Protein AF-A0A2V8N4N7-F1 (afdb_monomer_lite)

Foldseek 3Di:
DVVVVVVVVVVVVVVVVVVVVVVVVVVVVVVCVVVVVVVVVVVVVVCLLVVLLVVLVVCVVPDVVVVVVVLVVLVVVLVVVLVVLVVVVDDPVVLVVNLVSVLLSLLSSLLSVQVVCVVVVNWDKDQQPDDPPPPPSRSSVLSSQQLVLLLVVLCVVVVVCVVVVPDRNIDTDDDNSVVSSVVSSVVSVVSVVVSVVVVVVVVVVVVVVVVVVVVPPDDPPPDPPDDPPPPDPDDDDDD

Secondary structure (DSSP, 8-state):
-HHHHHHHHHHHHHHHHHHHHHHHHHHHHHHHHHHHHHHHHHHHHHHHHHHHHHHHHHHHHH-GGGHHHHHHHHHHHHHHHHHHHHHTT--HHHHHHHHHHHHHHHHHHHHHHHHHHHHTTSSEEE------TT-HHHHHHHHHHHHHHHHHHT-TTT-HHHHTT---S-EEESHHHHHHHHHHHHHHHHHHHHHHHHHHHHHHHHHHHHHHHHT--SSSSS-----------------

pLDDT: mean 77.67, std 12.0, range [49.56, 95.5]

Structure (mmCIF, N/CA/C/O backbone):
data_AF-A0A2V8N4N7-F1
#
_entry.id   AF-A0A2V8N4N7-F1
#
loop_
_atom_site.group_PDB
_atom_site.id
_atom_site.type_symbol
_atom_site.label_atom_id
_atom_site.label_alt_id
_atom_site.label_comp_id
_atom_site.label_asym_id
_atom_site.label_entity_id
_atom_site.label_seq_id
_atom_site.pdbx_PDB_ins_code
_atom_site.Cartn_x
_atom_site.Cartn_y
_atom_site.Cartn_z
_atom_site.occupancy
_atom_site.B_iso_or_equiv
_atom_site.auth_seq_id
_atom_site.auth_comp_id
_atom_site.auth_asym_id
_atom_site.auth_atom_id
_atom_site.pdbx_PDB_model_num
ATOM 1 N N . MET A 1 1 ? -69.988 11.493 34.512 1.00 61.19 1 MET A N 1
ATOM 2 C CA . MET A 1 1 ? -68.820 10.581 34.630 1.00 61.19 1 MET A CA 1
ATOM 3 C C . MET A 1 1 ? -68.071 10.347 33.301 1.00 61.19 1 MET A C 1
ATOM 5 O O . MET A 1 1 ? -66.852 10.222 33.320 1.00 61.19 1 MET A O 1
ATOM 9 N N . ILE A 1 2 ? -68.748 10.376 32.144 1.00 69.50 2 ILE A N 1
ATOM 10 C CA . ILE A 1 2 ? -68.174 10.101 30.805 1.00 69.50 2 ILE A CA 1
ATOM 11 C C . ILE A 1 2 ? -67.102 11.121 30.348 1.00 69.50 2 ILE A C 1
ATOM 13 O O . ILE A 1 2 ? -66.059 10.725 29.831 1.00 69.50 2 ILE A O 1
ATOM 17 N N . LYS A 1 3 ? -67.270 12.424 30.638 1.00 69.31 3 LYS A N 1
ATOM 18 C CA . LYS A 1 3 ? -66.294 13.476 30.262 1.00 69.31 3 LYS A CA 1
ATOM 19 C C . LYS A 1 3 ? -64.885 13.285 30.859 1.00 69.31 3 LYS A C 1
ATOM 21 O O . LYS A 1 3 ? -63.897 13.648 30.222 1.00 69.31 3 LYS A O 1
ATOM 26 N N . LYS A 1 4 ? -64.762 12.689 32.056 1.00 72.38 4 LYS A N 1
ATOM 27 C CA . LYS A 1 4 ? -63.446 12.434 32.676 1.00 72.38 4 LYS A CA 1
ATOM 28 C C . LYS A 1 4 ? -62.685 11.312 31.966 1.00 72.38 4 LYS A C 1
ATOM 30 O O . LYS A 1 4 ? -61.490 11.454 31.768 1.00 72.38 4 LYS A O 1
ATOM 35 N N . ARG A 1 5 ? -63.362 10.246 31.517 1.00 72.25 5 ARG A N 1
ATOM 36 C CA . ARG A 1 5 ? -62.700 9.142 30.793 1.00 72.25 5 ARG A CA 1
ATOM 37 C C . ARG A 1 5 ? -62.213 9.569 29.407 1.00 72.25 5 ARG A C 1
ATOM 39 O O . ARG A 1 5 ? -61.118 9.190 29.006 1.00 72.25 5 ARG A O 1
ATOM 46 N N . PHE A 1 6 ? -62.975 10.417 28.715 1.00 75.62 6 PHE A N 1
ATOM 47 C CA . PHE A 1 6 ? -62.612 10.883 27.373 1.00 75.62 6 PHE A CA 1
ATOM 48 C C . PHE A 1 6 ? -61.344 11.756 27.374 1.00 75.62 6 PHE A C 1
ATOM 50 O O . PHE A 1 6 ? -60.462 11.592 26.535 1.00 75.62 6 PHE A O 1
ATOM 57 N N . THR A 1 7 ? -61.189 12.627 28.377 1.00 79.50 7 THR A N 1
ATOM 58 C CA . THR A 1 7 ? -59.987 13.468 28.509 1.00 79.50 7 THR A CA 1
ATOM 59 C C . THR A 1 7 ? -58.736 12.672 28.894 1.00 79.50 7 THR A C 1
ATOM 61 O O . THR A 1 7 ? -57.636 13.038 28.479 1.00 79.50 7 THR A O 1
ATOM 64 N N . THR A 1 8 ? -58.871 11.559 29.627 1.00 79.75 8 THR A N 1
ATOM 65 C CA . THR A 1 8 ? -57.741 10.661 29.926 1.00 79.75 8 THR A CA 1
ATOM 66 C C . THR A 1 8 ? -57.242 9.935 28.675 1.00 79.75 8 THR A C 1
ATOM 68 O O . THR A 1 8 ? -56.032 9.846 28.471 1.00 79.75 8 THR A O 1
ATOM 71 N N . ILE A 1 9 ? -58.154 9.484 27.807 1.00 77.12 9 ILE A N 1
ATOM 72 C CA . ILE A 1 9 ? -57.804 8.795 26.555 1.00 77.12 9 ILE A CA 1
ATOM 73 C C . ILE A 1 9 ? -57.091 9.755 25.593 1.00 77.12 9 ILE A C 1
ATOM 75 O O . ILE A 1 9 ? -56.018 9.425 25.091 1.00 77.12 9 ILE A O 1
ATOM 79 N N . ILE A 1 10 ? -57.604 10.979 25.416 1.00 76.44 10 ILE A N 1
ATOM 80 C CA . ILE A 1 10 ? -56.981 11.981 24.530 1.00 76.44 10 ILE A CA 1
ATOM 81 C C . ILE A 1 10 ? -55.564 12.346 25.002 1.00 76.44 10 ILE A C 1
ATOM 83 O O . ILE A 1 10 ? -54.637 12.407 24.194 1.00 76.44 10 ILE A O 1
ATOM 87 N N . LYS A 1 11 ? -55.354 12.526 26.316 1.00 79.38 11 LYS A N 1
ATOM 88 C CA . LYS A 1 11 ? -54.012 12.788 26.870 1.00 79.38 11 LYS A CA 1
ATOM 89 C C . LYS A 1 11 ? -53.057 11.606 26.679 1.00 79.38 11 LYS A C 1
ATOM 91 O O . LYS A 1 11 ? -51.868 11.825 26.452 1.00 79.38 11 LYS A O 1
ATOM 96 N N . GLY A 1 12 ? -53.563 10.373 26.749 1.00 75.94 12 GLY A N 1
ATOM 97 C CA . GLY A 1 12 ? -52.788 9.162 26.473 1.00 75.94 12 GLY A CA 1
ATOM 98 C C . GLY A 1 12 ? -52.305 9.098 25.023 1.00 75.94 12 GLY A C 1
ATOM 99 O O . GLY A 1 12 ? -51.114 8.899 24.787 1.00 75.94 12 GLY A O 1
ATOM 100 N N . VAL A 1 13 ? -53.199 9.360 24.065 1.00 70.81 13 VAL A N 1
ATOM 101 C CA . VAL A 1 13 ? -52.884 9.350 22.625 1.00 70.81 13 VAL A CA 1
ATOM 102 C C . VAL A 1 13 ? -51.901 10.466 22.258 1.00 70.81 13 VAL A C 1
ATOM 104 O O . VAL A 1 13 ? -50.914 10.211 21.569 1.00 70.81 13 VAL A O 1
ATOM 107 N N . ALA A 1 14 ? -52.093 11.679 22.789 1.00 73.56 14 ALA A N 1
ATOM 108 C CA . ALA A 1 14 ? -51.177 12.799 22.557 1.00 73.56 14 ALA A CA 1
ATOM 109 C C . ALA A 1 14 ? -49.760 12.525 23.097 1.00 73.56 14 ALA A C 1
ATOM 111 O O . ALA A 1 14 ? -48.763 12.845 22.448 1.00 73.56 14 ALA A O 1
ATOM 112 N N . LYS A 1 15 ? -49.655 11.883 24.269 1.00 80.75 15 LYS A N 1
ATOM 113 C CA . LYS A 1 15 ? -48.364 11.490 24.850 1.00 80.75 15 LYS A CA 1
ATOM 114 C C . LYS A 1 15 ? -47.689 10.381 24.039 1.00 80.75 15 LYS A C 1
ATOM 116 O O . LYS A 1 15 ? -46.475 10.411 23.876 1.00 80.75 15 LYS A O 1
ATOM 121 N N . TRP A 1 16 ? -48.453 9.427 23.512 1.00 80.81 16 TRP A N 1
ATOM 122 C CA . TRP A 1 16 ? -47.903 8.341 22.697 1.00 80.81 16 TRP A CA 1
ATOM 123 C C . TRP A 1 16 ? -47.355 8.855 21.357 1.00 80.81 16 TRP A C 1
ATOM 125 O O . TRP A 1 16 ? -46.237 8.510 20.974 1.00 80.81 16 TRP A O 1
ATOM 135 N N . GLY A 1 17 ? -48.078 9.777 20.709 1.00 72.25 17 GLY A N 1
ATOM 136 C CA . GLY A 1 17 ? -47.627 10.433 19.479 1.00 72.25 17 GLY A CA 1
ATOM 137 C C . GLY A 1 17 ? -46.320 11.217 19.648 1.00 72.25 17 GLY A C 1
ATOM 138 O O . GLY A 1 17 ? -45.438 11.122 18.795 1.00 72.25 17 GLY A O 1
ATOM 139 N N . SER A 1 18 ? -46.140 11.931 20.769 1.00 77.94 18 SER A N 1
ATOM 140 C CA . SER A 1 18 ? -44.906 12.701 20.995 1.00 77.94 18 SER A CA 1
ATOM 141 C C . SER A 1 18 ? -43.685 11.807 21.233 1.00 77.94 18 SER A C 1
ATOM 143 O O . SER A 1 18 ? -42.609 12.080 20.701 1.00 77.94 18 SER A O 1
ATOM 145 N N . TRP A 1 19 ? -43.843 10.699 21.962 1.00 82.69 19 TRP A N 1
ATOM 146 C CA . TRP A 1 19 ? -42.761 9.735 22.181 1.00 82.69 19 TRP A CA 1
ATOM 147 C C . TRP A 1 19 ? -42.343 9.034 20.888 1.00 82.69 19 TRP A C 1
ATOM 149 O O . TRP A 1 19 ? -41.145 8.873 20.637 1.00 82.69 19 TRP A O 1
ATOM 159 N N . PHE A 1 20 ? -43.310 8.672 20.044 1.00 74.69 20 PHE A N 1
ATOM 160 C CA . PHE A 1 20 ? -43.043 8.036 18.758 1.00 74.69 20 PHE A CA 1
ATOM 161 C C . PHE A 1 20 ? -42.317 8.986 17.789 1.00 74.69 20 PHE A C 1
ATOM 163 O O . PHE A 1 20 ? -41.289 8.620 17.217 1.00 74.69 20 PHE A O 1
ATOM 170 N N . ALA A 1 21 ? -42.769 10.242 17.688 1.00 73.50 21 ALA A N 1
ATOM 171 C CA . ALA A 1 21 ? -42.131 11.260 16.850 1.00 73.50 21 ALA A CA 1
ATOM 172 C C . ALA A 1 21 ? -40.684 11.567 17.288 1.00 73.50 21 ALA A C 1
ATOM 174 O O . ALA A 1 21 ? -39.783 11.642 16.451 1.00 73.50 21 ALA A O 1
ATOM 175 N N . VAL A 1 22 ? -40.427 11.673 18.599 1.00 79.75 22 VAL A N 1
ATOM 176 C CA . VAL A 1 22 ? -39.070 11.892 19.136 1.00 79.75 22 VAL A CA 1
ATOM 177 C C . VAL A 1 22 ? -38.162 10.681 18.889 1.00 79.75 22 VAL A C 1
ATOM 179 O O . VAL A 1 22 ? -36.976 10.855 18.597 1.00 79.75 22 VAL A O 1
ATOM 182 N N . GLY A 1 23 ? -38.701 9.461 18.977 1.00 77.19 23 GLY A N 1
ATOM 183 C CA . GLY A 1 23 ? -37.973 8.227 18.675 1.00 77.19 23 GLY A CA 1
ATOM 184 C C . GLY A 1 23 ? -37.526 8.153 17.214 1.00 77.19 23 GLY A C 1
ATOM 185 O O . GLY A 1 23 ? -36.345 7.921 16.947 1.00 77.19 23 GLY A O 1
ATOM 186 N N . ILE A 1 24 ? -38.439 8.433 16.278 1.00 70.62 24 ILE A N 1
ATOM 187 C CA . ILE A 1 24 ? -38.136 8.460 14.839 1.00 70.62 24 ILE A CA 1
ATOM 188 C C . ILE A 1 24 ? -37.134 9.569 14.516 1.00 70.62 24 ILE A C 1
ATOM 190 O O . ILE A 1 24 ? -36.138 9.304 13.847 1.00 70.62 24 ILE A O 1
ATOM 194 N N . PHE A 1 25 ? -37.323 10.783 15.041 1.00 69.62 25 PHE A N 1
ATOM 195 C CA . PHE A 1 25 ? -36.415 11.901 14.771 1.00 69.62 25 PHE A CA 1
ATOM 196 C C . PHE A 1 25 ? -34.987 11.624 15.270 1.00 69.62 25 PHE A C 1
ATOM 198 O O . PHE A 1 25 ? -34.019 11.818 14.533 1.00 69.62 25 PHE A O 1
ATOM 205 N N . LYS A 1 26 ? -34.831 11.077 16.486 1.00 74.88 26 LYS A N 1
ATOM 206 C CA . LYS A 1 26 ? -33.514 10.646 16.994 1.00 74.88 26 LYS A CA 1
ATOM 207 C C . LYS A 1 26 ? -32.916 9.512 16.160 1.00 74.88 26 LYS A C 1
ATOM 209 O O . LYS A 1 26 ? -31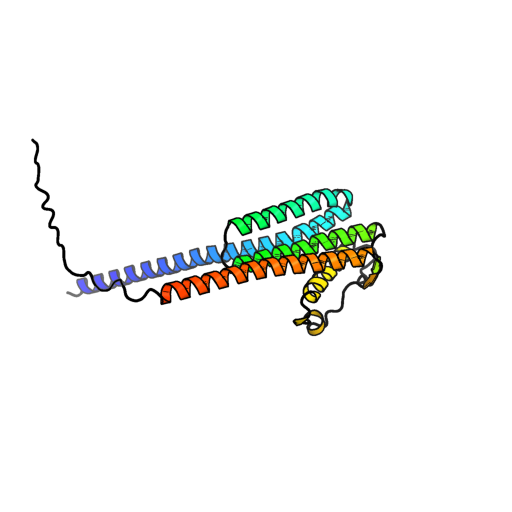.704 9.507 15.945 1.00 74.88 26 LYS A O 1
ATOM 214 N N . GLY A 1 27 ? -33.744 8.580 15.685 1.00 66.12 27 GLY A N 1
ATOM 215 C CA . GLY A 1 27 ? -33.337 7.519 14.765 1.00 66.12 27 GLY A CA 1
ATOM 216 C C . GLY A 1 27 ? -32.776 8.078 13.458 1.00 66.12 27 GLY A C 1
ATOM 217 O O . GLY A 1 27 ? -31.645 7.757 13.104 1.00 66.12 27 GLY A O 1
ATOM 218 N N . VAL A 1 28 ? -33.510 8.980 12.802 1.00 65.00 28 VAL A N 1
ATOM 219 C CA . VAL A 1 28 ? -33.141 9.601 11.518 1.00 65.00 28 VAL A CA 1
ATOM 220 C C . VAL A 1 28 ? -31.890 10.474 11.641 1.00 65.00 28 VAL A C 1
ATOM 222 O O . VAL A 1 28 ? -30.980 10.346 10.826 1.00 65.00 28 VAL A O 1
ATOM 225 N N . VAL A 1 29 ? -31.771 11.295 12.691 1.00 70.25 29 VAL A N 1
ATOM 226 C CA . VAL A 1 29 ? -30.573 12.129 12.922 1.00 70.25 29 VAL A CA 1
ATOM 227 C C . VAL A 1 29 ? -29.339 11.263 13.197 1.00 70.25 29 VAL A C 1
ATOM 229 O O . VAL A 1 29 ? -28.255 11.510 12.659 1.00 70.25 29 VAL A O 1
ATOM 232 N N . LYS A 1 30 ? -29.490 10.195 13.991 1.00 73.62 30 LYS A N 1
ATOM 233 C CA . LYS A 1 30 ? -28.395 9.255 14.256 1.00 73.62 30 LYS A CA 1
ATOM 234 C C . LYS A 1 30 ? -27.996 8.501 12.986 1.00 73.62 30 LYS A C 1
ATOM 236 O O . LYS A 1 30 ? -26.798 8.352 12.742 1.00 73.62 30 LYS A O 1
ATOM 241 N N . TRP A 1 31 ? -28.963 8.096 12.164 1.00 63.78 31 TRP A N 1
ATOM 242 C CA . TRP A 1 31 ? -28.729 7.408 10.893 1.00 63.78 31 TRP A CA 1
ATOM 243 C C . TRP A 1 31 ? -28.036 8.319 9.872 1.00 63.78 31 TRP A C 1
ATOM 245 O O . TRP A 1 31 ? -27.022 7.922 9.305 1.00 63.78 31 TRP A O 1
ATOM 255 N N . GLY A 1 32 ? -28.462 9.581 9.748 1.00 65.00 32 GLY A N 1
ATOM 256 C CA . GLY A 1 32 ? -27.801 10.591 8.914 1.00 65.00 32 GLY A CA 1
ATOM 257 C C . GLY A 1 32 ? -26.348 10.858 9.325 1.00 65.00 32 GLY A C 1
ATOM 258 O O . GLY A 1 32 ? -25.472 10.955 8.469 1.00 65.00 32 GLY A O 1
ATOM 259 N N . SER A 1 33 ? -26.044 10.871 10.629 1.00 72.50 33 SER A N 1
ATOM 260 C CA . SER A 1 33 ? -24.661 11.018 11.121 1.00 72.50 33 SER A CA 1
ATOM 261 C C . SER A 1 33 ? -23.768 9.802 10.827 1.00 72.50 33 SER A C 1
ATOM 263 O O . SER A 1 33 ? -22.549 9.928 10.699 1.00 72.50 33 SER A O 1
ATOM 265 N N . TRP A 1 34 ? -24.347 8.601 10.762 1.00 69.62 34 TRP A N 1
ATOM 266 C CA . TRP A 1 34 ? -23.637 7.370 10.407 1.00 69.62 34 TRP A CA 1
ATOM 267 C C . TRP A 1 34 ? -23.424 7.280 8.899 1.00 69.62 34 TRP A C 1
ATOM 269 O O . TRP A 1 34 ? -22.306 7.025 8.457 1.00 69.62 34 TRP A O 1
ATOM 279 N N . PHE A 1 35 ? -24.466 7.574 8.123 1.00 67.62 35 PHE A N 1
ATOM 280 C CA . PHE A 1 35 ? -24.420 7.587 6.668 1.00 67.62 35 PHE A CA 1
ATOM 281 C C . PHE A 1 35 ? -23.456 8.661 6.151 1.00 67.62 35 PHE A C 1
ATOM 283 O O . PHE A 1 35 ? -22.593 8.363 5.334 1.00 67.62 35 PHE A O 1
ATOM 290 N N . GLY A 1 36 ? -23.499 9.874 6.714 1.00 70.81 36 GLY A N 1
ATOM 291 C CA . GLY A 1 36 ? -22.570 10.952 6.370 1.00 70.81 36 GLY A CA 1
ATOM 292 C C . GLY A 1 36 ? -21.109 10.603 6.667 1.00 70.81 36 GLY A C 1
ATOM 293 O O . GLY A 1 36 ? -20.239 10.884 5.850 1.00 70.81 36 GLY A O 1
ATOM 294 N N . ARG A 1 37 ? -20.829 9.916 7.785 1.00 72.75 37 ARG A N 1
ATOM 295 C CA . ARG A 1 37 ? -19.475 9.423 8.091 1.00 72.75 37 ARG A CA 1
ATOM 296 C C . ARG A 1 37 ? -19.029 8.324 7.132 1.00 72.75 37 ARG A C 1
ATOM 298 O O . ARG A 1 37 ? -17.886 8.358 6.694 1.00 72.75 37 ARG A O 1
ATOM 305 N N . GLY A 1 38 ? -19.913 7.388 6.787 1.00 71.31 38 GLY A N 1
ATOM 306 C CA . GLY A 1 38 ? -19.622 6.326 5.822 1.00 71.31 38 GLY A CA 1
ATOM 307 C C . GLY A 1 38 ? -19.350 6.869 4.418 1.00 71.31 38 GLY A C 1
ATOM 308 O O . GLY A 1 38 ? -18.339 6.526 3.817 1.00 71.31 38 GLY A O 1
ATOM 309 N N . VAL A 1 39 ? -20.198 7.775 3.926 1.00 71.06 39 VAL A N 1
ATOM 310 C CA . VAL A 1 39 ? -20.034 8.416 2.612 1.00 71.06 39 VAL A CA 1
ATOM 311 C C . VAL A 1 39 ? -18.787 9.292 2.579 1.00 71.06 39 VAL A C 1
ATOM 313 O O . VAL A 1 39 ? -18.003 9.176 1.643 1.00 71.06 39 VAL A O 1
ATOM 316 N N . PHE A 1 40 ? -18.548 10.108 3.611 1.00 67.62 40 PHE A N 1
ATOM 317 C CA . PHE A 1 40 ? -17.312 10.887 3.720 1.00 67.62 40 PHE A CA 1
ATOM 318 C C . PHE A 1 40 ? -16.081 9.980 3.732 1.00 67.62 40 PHE A C 1
ATOM 320 O O . PHE A 1 40 ? -15.083 10.295 3.099 1.00 67.62 40 PHE A O 1
ATOM 327 N N . TYR A 1 41 ? -16.159 8.833 4.408 1.00 67.19 41 TYR A N 1
ATOM 328 C CA . TYR A 1 41 ? -15.069 7.870 4.457 1.00 67.19 41 TYR A CA 1
ATOM 329 C C . TYR A 1 41 ? -14.808 7.216 3.097 1.00 67.19 41 TYR A C 1
ATOM 331 O O . TYR A 1 41 ? -13.663 7.174 2.660 1.00 67.19 41 TYR A O 1
ATOM 339 N N . ILE A 1 42 ? -15.849 6.754 2.399 1.00 69.81 42 ILE A N 1
ATOM 340 C CA . ILE A 1 42 ? -15.720 6.200 1.043 1.00 69.81 42 ILE A CA 1
ATOM 341 C C . ILE A 1 42 ? -15.160 7.265 0.105 1.00 69.81 42 ILE A C 1
ATOM 343 O O . ILE A 1 42 ? -14.201 6.998 -0.610 1.00 69.81 42 ILE A O 1
ATOM 347 N N . PHE A 1 43 ? -15.705 8.482 0.152 1.00 69.56 43 PHE A N 1
ATOM 348 C CA . PHE A 1 43 ? -15.217 9.602 -0.639 1.00 69.56 43 PHE A CA 1
ATOM 349 C C . PHE A 1 43 ? -13.751 9.894 -0.335 1.00 69.56 43 PHE A C 1
ATOM 351 O O . PHE A 1 43 ? -12.968 10.019 -1.263 1.00 69.56 43 PHE A O 1
ATOM 358 N N . PHE A 1 44 ? -13.360 9.929 0.940 1.00 69.88 44 PHE A N 1
ATOM 359 C CA . PHE A 1 44 ? -11.982 10.140 1.365 1.00 69.88 44 PHE A CA 1
ATOM 360 C C . PHE A 1 44 ? -11.057 9.020 0.885 1.00 69.88 44 PHE A C 1
ATOM 362 O O . PHE A 1 44 ? -9.990 9.316 0.367 1.00 69.88 44 PHE A O 1
ATOM 369 N N . VAL A 1 45 ? -11.455 7.749 0.992 1.00 66.38 45 VAL A N 1
ATOM 370 C CA . VAL A 1 45 ? -10.669 6.612 0.481 1.00 66.38 45 VAL A CA 1
ATOM 371 C C . VAL A 1 45 ? -10.524 6.695 -1.034 1.00 66.38 45 VAL A C 1
ATOM 373 O O . VAL A 1 45 ? -9.412 6.583 -1.539 1.00 66.38 45 VAL A O 1
ATOM 376 N N . VAL A 1 46 ? -11.617 6.946 -1.756 1.00 70.12 46 VAL A N 1
ATOM 377 C CA . VAL A 1 46 ? -11.605 7.129 -3.212 1.00 70.12 46 VAL A CA 1
ATOM 378 C C . VAL A 1 46 ? -10.721 8.313 -3.591 1.00 70.12 46 VAL A C 1
ATOM 380 O O . VAL A 1 46 ? -9.913 8.188 -4.501 1.00 70.12 46 VAL A O 1
ATOM 383 N N . TRP A 1 47 ? -10.788 9.428 -2.865 1.00 73.94 47 TRP A N 1
ATOM 384 C CA . TRP A 1 47 ? -9.910 10.576 -3.079 1.00 73.94 47 TRP A CA 1
ATOM 385 C C . TRP A 1 47 ? -8.451 10.234 -2.803 1.00 73.94 47 TRP A C 1
ATOM 387 O O . TRP A 1 47 ? -7.595 10.529 -3.622 1.00 73.94 47 TRP A O 1
ATOM 397 N N . VAL A 1 48 ? -8.151 9.562 -1.694 1.00 69.44 48 VAL A N 1
ATOM 398 C CA . VAL A 1 48 ? -6.793 9.122 -1.348 1.00 69.44 48 VAL A CA 1
ATOM 399 C C . VAL A 1 48 ? -6.259 8.098 -2.353 1.00 69.44 48 VAL A C 1
ATOM 401 O O . VAL A 1 48 ? -5.050 8.031 -2.535 1.00 69.44 48 VAL A O 1
ATOM 404 N N . MET A 1 49 ? -7.115 7.334 -3.037 1.00 67.62 49 MET A N 1
ATOM 405 C CA . MET A 1 49 ? -6.707 6.436 -4.124 1.00 67.62 49 MET A CA 1
ATOM 406 C C . MET A 1 49 ? -6.526 7.167 -5.459 1.00 67.62 49 MET A C 1
ATOM 408 O O . MET A 1 49 ? -5.505 7.002 -6.122 1.00 67.62 49 MET A O 1
ATOM 412 N N . LEU A 1 50 ? -7.511 7.966 -5.868 1.00 74.94 50 LEU A N 1
ATOM 413 C CA . LEU A 1 50 ? -7.548 8.606 -7.181 1.00 74.94 50 LEU A CA 1
ATOM 414 C C . LEU A 1 50 ? -6.647 9.830 -7.256 1.00 74.94 50 LEU A C 1
ATOM 416 O O . LEU A 1 50 ? -6.067 10.076 -8.306 1.00 74.94 50 LEU A O 1
ATOM 420 N N . PHE A 1 51 ? -6.502 10.586 -6.169 1.00 74.25 51 PHE A N 1
ATOM 421 C CA . PHE A 1 51 ? -5.686 11.793 -6.161 1.00 74.25 51 PHE A CA 1
ATOM 422 C C . PHE A 1 51 ? -4.219 11.486 -6.460 1.00 74.25 51 PHE A C 1
ATOM 424 O O . PHE A 1 51 ? -3.705 12.081 -7.400 1.00 74.25 51 PHE A O 1
ATOM 431 N N . PRO A 1 52 ? -3.544 10.528 -5.793 1.00 69.88 52 PRO A N 1
ATOM 432 C CA . PRO A 1 52 ? -2.173 10.176 -6.144 1.00 69.88 52 PRO A CA 1
ATOM 433 C C . PRO A 1 52 ? -2.055 9.675 -7.579 1.00 69.88 52 PRO A C 1
ATOM 435 O O . PRO A 1 52 ? -1.086 10.016 -8.239 1.00 69.88 52 PRO A O 1
ATOM 438 N N . LEU A 1 53 ? -3.038 8.921 -8.084 1.00 71.62 53 LEU A N 1
ATOM 439 C CA . LEU A 1 53 ? -3.031 8.409 -9.458 1.00 71.62 53 LEU A CA 1
ATOM 440 C C . LEU A 1 53 ? -3.181 9.526 -10.497 1.00 71.62 53 LEU A C 1
ATOM 442 O O . LEU A 1 53 ? -2.345 9.653 -11.389 1.00 71.62 53 LEU A O 1
ATOM 446 N N . ALA A 1 54 ? -4.209 10.364 -10.366 1.00 74.50 54 ALA A N 1
ATOM 447 C CA . ALA A 1 54 ? -4.463 11.498 -11.253 1.00 74.50 54 ALA A CA 1
ATOM 448 C C . ALA A 1 54 ? -3.318 12.517 -11.202 1.00 74.50 54 ALA A C 1
ATOM 450 O O . ALA A 1 54 ? -2.963 13.140 -12.201 1.00 74.50 54 ALA A O 1
ATO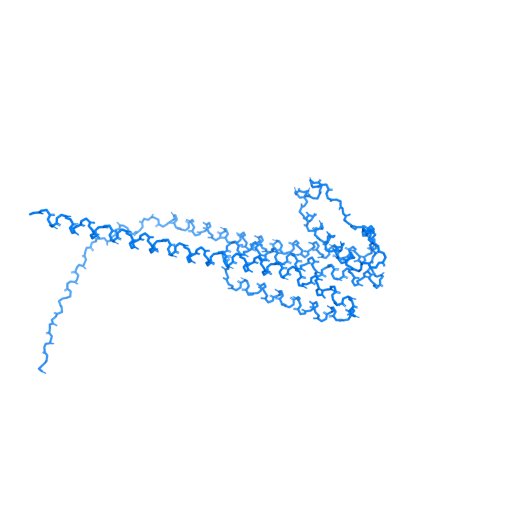M 451 N N . PHE A 1 55 ? -2.708 12.672 -10.035 1.00 72.12 55 PHE A N 1
ATOM 452 C CA . PHE A 1 55 ? -1.616 13.602 -9.826 1.00 72.12 55 PHE A CA 1
ATOM 453 C C . PHE A 1 55 ? -0.270 13.064 -10.327 1.00 72.12 55 PHE A C 1
ATOM 455 O O . PHE A 1 55 ? 0.519 13.806 -10.919 1.00 72.12 55 PHE A O 1
ATOM 462 N N . LEU A 1 56 ? -0.025 11.762 -10.175 1.00 70.31 56 LEU A N 1
ATOM 463 C CA . LEU A 1 56 ? 1.076 11.069 -10.839 1.00 70.31 56 LEU A CA 1
ATOM 464 C C . LEU A 1 56 ? 0.930 11.226 -12.356 1.00 70.31 56 LEU A C 1
ATOM 466 O O . LEU A 1 56 ? 1.869 11.635 -13.027 1.00 70.31 56 LEU A O 1
ATOM 470 N N . GLN A 1 57 ? -0.279 11.057 -12.886 1.00 73.62 57 GLN A N 1
ATOM 471 C CA . GLN A 1 57 ? -0.559 11.296 -14.299 1.00 73.62 57 GLN A CA 1
ATOM 472 C C . GLN A 1 57 ? -0.255 12.740 -14.728 1.00 73.62 57 GLN A C 1
ATOM 474 O O . GLN A 1 57 ? 0.404 12.970 -15.745 1.00 73.62 57 GLN A O 1
ATOM 479 N N . LEU A 1 58 ? -0.686 13.722 -13.933 1.00 75.06 58 LEU A N 1
ATOM 480 C CA . LEU A 1 58 ? -0.434 15.137 -14.201 1.00 75.06 58 LEU A CA 1
ATOM 481 C C . LEU A 1 58 ? 1.070 15.450 -14.216 1.00 75.06 58 LEU A C 1
ATOM 483 O O . LEU A 1 58 ? 1.553 16.128 -15.125 1.00 75.06 58 LEU A O 1
ATOM 487 N N . THR A 1 59 ? 1.820 14.931 -13.244 1.00 70.94 59 THR A N 1
ATOM 488 C CA . THR A 1 59 ? 3.276 15.130 -13.169 1.00 70.94 59 THR A CA 1
ATOM 489 C C . THR A 1 59 ? 4.006 14.485 -14.343 1.00 70.94 59 THR A C 1
ATOM 491 O O . THR A 1 59 ? 4.886 15.129 -14.918 1.00 70.94 59 THR A O 1
ATOM 494 N N . MET A 1 60 ? 3.583 13.294 -14.778 1.00 67.31 60 MET A N 1
ATOM 495 C CA . MET A 1 60 ? 4.126 12.656 -15.983 1.00 67.31 60 MET A CA 1
ATOM 496 C C . MET A 1 60 ? 3.825 13.441 -17.259 1.00 67.31 60 MET A C 1
ATOM 498 O O . MET A 1 60 ? 4.662 13.472 -18.157 1.00 67.31 60 MET A O 1
ATOM 502 N N . SER A 1 61 ? 2.666 14.102 -17.337 1.00 75.06 61 SER A N 1
ATOM 503 C CA . SER A 1 61 ? 2.282 14.885 -18.520 1.00 75.06 61 SER A CA 1
ATOM 504 C C . SER A 1 61 ? 3.077 16.183 -18.701 1.00 75.06 61 SER A C 1
ATOM 506 O O . SER A 1 61 ? 3.210 16.655 -19.826 1.00 75.06 61 SER A O 1
ATOM 508 N N . ARG A 1 62 ? 3.596 16.776 -17.614 1.00 76.75 62 ARG A N 1
ATOM 509 C CA . ARG A 1 62 ? 4.316 18.059 -17.673 1.00 76.75 62 ARG A CA 1
ATOM 510 C C . ARG A 1 62 ? 5.826 17.888 -17.630 1.00 76.75 62 ARG A C 1
ATOM 512 O O . ARG A 1 62 ? 6.490 18.236 -18.591 1.00 76.75 62 ARG A O 1
ATOM 519 N N . HIS A 1 63 ? 6.369 17.384 -16.524 1.00 78.94 63 HIS A N 1
ATOM 520 C CA . HIS A 1 63 ? 7.801 17.132 -16.358 1.00 78.94 63 HIS A CA 1
ATOM 521 C C . HIS A 1 63 ? 8.010 16.185 -15.172 1.00 78.94 63 HIS A C 1
ATOM 523 O O . HIS A 1 63 ? 7.607 16.487 -14.048 1.00 78.94 63 HIS A O 1
ATOM 529 N N . TRP A 1 64 ? 8.725 15.082 -15.408 1.00 71.12 64 TRP A N 1
ATOM 530 C CA . TRP A 1 64 ? 9.049 14.059 -14.405 1.00 71.12 64 TRP A CA 1
ATOM 531 C C . TRP A 1 64 ? 9.721 14.625 -13.140 1.00 71.12 64 TRP A C 1
ATOM 533 O O . TRP A 1 64 ? 9.527 14.090 -12.050 1.00 71.12 64 TRP A O 1
ATOM 543 N N . ALA A 1 65 ? 10.458 15.736 -13.269 1.00 78.62 65 ALA A N 1
ATOM 544 C CA . ALA A 1 65 ? 11.152 16.402 -12.169 1.00 78.62 65 ALA A CA 1
ATOM 545 C C . ALA A 1 65 ? 10.204 16.869 -11.051 1.00 78.62 65 ALA A C 1
ATOM 547 O O . ALA A 1 65 ? 10.594 16.855 -9.886 1.00 78.62 65 ALA A O 1
ATOM 548 N N . TRP A 1 66 ? 8.946 17.203 -11.369 1.00 78.50 66 TRP A N 1
ATOM 549 C CA . TRP A 1 66 ? 7.944 17.542 -10.352 1.00 78.50 66 TRP A CA 1
ATOM 550 C C . TRP A 1 66 ? 7.539 16.329 -9.513 1.00 78.50 66 TRP A C 1
ATOM 552 O O . TRP A 1 66 ? 7.217 16.473 -8.337 1.00 78.50 66 TRP A O 1
ATOM 562 N N . GLY A 1 67 ? 7.616 15.120 -10.070 1.00 72.69 67 GLY A N 1
ATOM 563 C CA . GLY A 1 67 ? 7.243 13.903 -9.358 1.00 72.69 67 GLY A CA 1
ATOM 564 C C . GLY A 1 67 ? 8.118 13.619 -8.129 1.00 72.69 67 GLY A C 1
ATOM 565 O O . GLY A 1 67 ? 7.620 13.069 -7.151 1.00 72.69 67 GLY A O 1
ATOM 566 N N . LEU A 1 68 ? 9.388 14.042 -8.118 1.00 75.50 68 LEU A N 1
ATOM 567 C CA . LEU A 1 68 ? 10.312 13.823 -6.994 1.00 75.50 68 LEU A CA 1
ATOM 568 C C . LEU A 1 68 ? 9.933 14.576 -5.705 1.00 75.50 68 LEU A C 1
ATOM 570 O O . LEU A 1 68 ? 9.674 13.905 -4.702 1.00 75.50 68 LEU A O 1
ATOM 574 N N . PRO A 1 69 ? 9.855 15.925 -5.678 1.00 79.69 69 PRO A N 1
ATOM 575 C CA . PRO A 1 69 ? 9.459 16.655 -4.474 1.00 79.69 69 PRO A CA 1
ATOM 576 C C . PRO A 1 69 ? 8.066 16.237 -4.001 1.00 79.69 69 PRO A C 1
ATOM 578 O O . PRO A 1 69 ? 7.795 16.197 -2.805 1.00 79.69 69 PRO A O 1
ATOM 581 N N . LEU A 1 70 ? 7.199 15.838 -4.927 1.00 70.19 70 LEU A N 1
ATOM 582 C CA . LEU A 1 70 ? 5.864 15.365 -4.603 1.00 70.19 70 LEU A CA 1
ATOM 583 C C . LEU A 1 70 ? 5.856 13.966 -3.993 1.00 70.19 70 LEU A C 1
ATOM 585 O O . LEU A 1 70 ? 5.136 13.745 -3.024 1.00 70.19 70 LEU A O 1
ATOM 589 N N . THR A 1 71 ? 6.703 13.055 -4.469 1.00 71.50 71 THR A N 1
ATOM 590 C CA . THR A 1 71 ? 6.918 11.758 -3.812 1.00 71.50 71 THR A CA 1
ATOM 591 C C . THR A 1 71 ? 7.423 11.966 -2.388 1.00 71.50 71 THR A C 1
ATOM 593 O O . THR A 1 71 ? 6.943 11.307 -1.469 1.00 71.50 71 THR A O 1
ATOM 596 N N . VAL A 1 72 ? 8.320 12.935 -2.173 1.00 80.44 72 VAL A N 1
ATOM 597 C CA . VAL A 1 72 ? 8.786 13.307 -0.830 1.00 80.44 72 VAL A CA 1
ATOM 598 C C . VAL A 1 72 ? 7.622 13.814 0.028 1.00 80.44 72 VAL A C 1
ATOM 600 O O . VAL A 1 72 ? 7.384 13.255 1.097 1.00 80.44 72 VAL A O 1
ATOM 603 N N . VAL A 1 73 ? 6.847 14.801 -0.440 1.00 78.12 73 VAL A N 1
ATOM 604 C CA . VAL A 1 73 ? 5.665 15.321 0.282 1.00 78.12 73 VAL A CA 1
ATOM 605 C C . VAL A 1 73 ? 4.676 14.203 0.605 1.00 78.12 73 VAL A C 1
ATOM 607 O O . VAL A 1 73 ? 4.142 14.149 1.711 1.00 78.12 73 VAL A O 1
ATOM 610 N N . PHE A 1 74 ? 4.465 13.281 -0.327 1.00 71.12 74 PHE A N 1
ATOM 611 C CA . PHE A 1 74 ? 3.551 12.160 -0.167 1.00 71.12 74 PHE A CA 1
ATOM 612 C C . PHE A 1 74 ? 4.041 11.158 0.886 1.00 71.12 74 PHE A C 1
ATOM 614 O O . PHE A 1 74 ? 3.288 10.800 1.793 1.00 71.12 74 PHE A O 1
ATOM 621 N N . VAL A 1 75 ? 5.321 10.775 0.839 1.00 74.81 75 VAL A N 1
ATOM 622 C CA . VAL A 1 75 ? 5.968 9.932 1.859 1.00 74.81 75 VAL A CA 1
ATOM 623 C C . VAL A 1 75 ? 5.903 10.597 3.237 1.00 74.81 75 VAL A C 1
ATOM 625 O O . VAL A 1 75 ? 5.593 9.931 4.228 1.00 74.81 75 VAL A O 1
ATOM 628 N N . PHE A 1 76 ? 6.120 11.913 3.317 1.00 79.56 76 PHE A N 1
ATOM 629 C CA . PHE A 1 76 ? 5.968 12.667 4.562 1.00 79.56 76 PHE A CA 1
ATOM 630 C C . PHE A 1 76 ? 4.517 12.688 5.051 1.00 79.56 76 PHE A C 1
ATOM 632 O O . PHE A 1 76 ? 4.272 12.389 6.220 1.00 79.56 76 PHE A O 1
ATOM 639 N N . GLY A 1 77 ? 3.551 12.980 4.179 1.00 71.94 77 GLY A N 1
ATOM 640 C CA . GLY A 1 77 ? 2.124 12.988 4.515 1.00 71.94 77 GLY A CA 1
ATOM 641 C C . GLY A 1 77 ? 1.663 11.645 5.078 1.00 71.94 77 GLY A C 1
ATOM 642 O O . GLY A 1 77 ? 0.914 11.587 6.051 1.00 71.94 77 GLY A O 1
ATOM 643 N N . VAL A 1 78 ? 2.208 10.557 4.547 1.00 67.31 78 VAL A N 1
ATOM 644 C CA . VAL A 1 78 ? 1.974 9.193 5.030 1.00 67.31 78 VAL A CA 1
ATOM 645 C C . VAL A 1 78 ? 2.616 8.951 6.364 1.00 67.31 78 VAL A C 1
ATOM 647 O O . VAL A 1 78 ? 1.966 8.438 7.270 1.00 67.31 78 VAL A O 1
ATOM 650 N N . TYR A 1 79 ? 3.888 9.305 6.501 1.00 77.75 79 TYR A N 1
ATOM 651 C CA . TYR A 1 79 ? 4.591 9.166 7.761 1.00 77.75 79 TYR A CA 1
ATOM 652 C C . TYR A 1 79 ? 3.829 9.887 8.883 1.00 77.75 79 TYR A C 1
ATOM 654 O O . TYR A 1 79 ? 3.596 9.305 9.948 1.00 77.75 79 TYR A O 1
ATOM 662 N N . PHE A 1 80 ? 3.363 11.111 8.620 1.00 73.62 80 PHE A N 1
ATOM 663 C CA . PHE A 1 80 ? 2.514 11.871 9.533 1.00 73.62 80 PHE A CA 1
ATOM 664 C C . PHE A 1 80 ? 1.154 11.207 9.757 1.00 73.62 80 PHE A C 1
ATOM 666 O O . PHE A 1 80 ? 0.752 11.066 10.911 1.00 73.62 80 PHE A O 1
ATOM 673 N N . GLY A 1 81 ? 0.486 10.730 8.705 1.00 67.50 81 GLY A N 1
ATOM 674 C CA . GLY A 1 81 ? -0.786 10.013 8.808 1.00 67.50 81 GLY A CA 1
ATOM 675 C C . GLY A 1 81 ? -0.687 8.766 9.690 1.00 67.50 81 GLY A C 1
ATOM 676 O O . GLY A 1 81 ? -1.474 8.594 10.616 1.00 67.50 81 GLY A O 1
ATOM 677 N N . ILE A 1 82 ? 0.341 7.938 9.491 1.00 68.00 82 ILE A N 1
ATOM 678 C CA . ILE A 1 82 ? 0.622 6.754 10.317 1.00 68.00 82 ILE A CA 1
ATOM 679 C C . ILE A 1 82 ? 0.923 7.162 11.760 1.00 68.00 82 ILE A C 1
ATOM 681 O O . ILE A 1 82 ? 0.458 6.517 12.704 1.00 68.00 82 ILE A O 1
ATOM 685 N N . ARG A 1 83 ? 1.731 8.210 11.956 1.00 76.56 83 ARG A N 1
ATOM 686 C CA . ARG A 1 83 ? 2.096 8.700 13.291 1.00 76.56 83 ARG A CA 1
ATOM 687 C C . ARG A 1 83 ? 0.868 9.196 14.054 1.00 76.56 83 ARG A C 1
ATOM 689 O O . ARG A 1 83 ? 0.740 8.891 15.239 1.00 76.56 83 ARG A O 1
ATOM 696 N N . GLU A 1 84 ? -0.025 9.907 13.379 1.00 73.25 84 GLU A N 1
ATOM 697 C CA . GLU A 1 84 ? -1.268 10.423 13.948 1.00 73.25 84 GLU A CA 1
ATOM 698 C C . GLU A 1 84 ? -2.262 9.292 14.248 1.00 73.25 84 GLU A C 1
ATOM 700 O O . GLU A 1 84 ? -2.786 9.213 15.361 1.00 73.25 84 GLU A O 1
ATOM 705 N N . LEU A 1 85 ? -2.440 8.342 13.322 1.00 65.62 85 LEU A N 1
ATOM 706 C CA . LEU A 1 85 ? -3.254 7.140 13.546 1.00 65.62 85 LEU A CA 1
ATOM 707 C C . LEU A 1 85 ? -2.744 6.332 14.747 1.00 65.62 85 LEU A C 1
ATOM 709 O O . LEU A 1 85 ? -3.532 5.889 15.583 1.00 65.62 85 LEU A O 1
ATOM 713 N N . ARG A 1 86 ? -1.418 6.200 14.892 1.00 70.44 86 ARG A N 1
ATOM 714 C CA . ARG A 1 86 ? -0.812 5.527 16.049 1.00 70.44 86 ARG A CA 1
ATOM 715 C C . ARG A 1 86 ? -1.051 6.294 17.351 1.00 70.44 86 ARG A C 1
ATOM 717 O O . ARG A 1 86 ? -1.284 5.661 18.380 1.00 70.44 86 ARG A O 1
ATOM 724 N N . ARG A 1 87 ? -1.001 7.631 17.326 1.00 77.12 87 ARG A N 1
ATOM 725 C CA . ARG A 1 87 ? -1.263 8.469 18.510 1.00 77.12 87 ARG A CA 1
ATOM 726 C C . ARG A 1 87 ? -2.685 8.312 19.029 1.00 77.12 87 ARG A C 1
ATOM 728 O O . ARG A 1 87 ? -2.877 8.317 20.240 1.00 77.12 87 ARG A O 1
ATOM 735 N N . ARG A 1 88 ? -3.664 8.135 18.143 1.00 70.69 88 ARG A N 1
ATOM 736 C CA . ARG A 1 88 ? -5.082 8.099 18.523 1.00 70.69 88 ARG A CA 1
ATOM 737 C C . ARG A 1 88 ? -5.563 6.766 19.120 1.00 70.69 88 ARG A C 1
ATOM 739 O O . ARG A 1 88 ? -6.745 6.666 19.421 1.00 70.69 88 ARG A O 1
ATOM 746 N N . GLN A 1 89 ? -4.682 5.769 19.313 1.00 64.44 89 GLN A N 1
ATOM 747 C CA . GLN A 1 89 ? -4.999 4.450 19.907 1.00 64.44 89 GLN A CA 1
ATOM 748 C C . GLN A 1 89 ? -6.319 3.843 19.404 1.00 64.44 89 GLN A C 1
ATOM 750 O O . GLN A 1 89 ? -7.110 3.302 20.174 1.00 64.44 89 GLN A O 1
ATOM 755 N N . VAL A 1 90 ? -6.593 3.974 18.110 1.00 58.19 90 VAL A N 1
ATOM 756 C CA . VAL A 1 90 ? -7.969 3.800 17.661 1.00 58.19 90 VAL A CA 1
ATOM 757 C C . VAL A 1 90 ? -8.398 2.337 17.630 1.00 58.19 90 VAL A C 1
ATOM 759 O O . VAL A 1 90 ? -7.576 1.430 17.468 1.00 58.19 90 VAL A O 1
ATOM 762 N N . GLU A 1 91 ? -9.695 2.127 17.866 1.00 65.75 91 GLU A N 1
ATOM 763 C CA . GLU A 1 91 ? -10.343 0.819 17.960 1.00 65.75 91 GLU A CA 1
ATOM 764 C C . GLU A 1 91 ? -9.984 -0.092 16.779 1.00 65.75 91 GLU A C 1
ATOM 766 O O . GLU A 1 91 ? -9.716 0.357 15.665 1.00 65.75 91 GLU A O 1
ATOM 771 N N . THR A 1 92 ? -10.002 -1.402 17.023 1.00 60.97 92 THR A N 1
ATOM 772 C CA . THR A 1 92 ? -9.479 -2.472 16.157 1.00 60.97 92 THR A CA 1
ATOM 773 C C . THR A 1 92 ? -9.912 -2.388 14.686 1.00 60.97 92 THR A C 1
ATOM 775 O O . THR A 1 92 ? -9.141 -2.784 13.814 1.00 60.97 92 THR A O 1
ATOM 778 N N . GLN A 1 93 ? -11.098 -1.841 14.388 1.00 65.25 93 GLN A N 1
ATOM 779 C CA . GLN A 1 93 ? -11.566 -1.635 13.009 1.00 65.25 93 GLN A CA 1
ATOM 780 C C . GLN A 1 93 ? -10.752 -0.588 12.232 1.00 65.25 93 GLN A C 1
ATOM 782 O O . GLN A 1 93 ? -10.527 -0.754 11.035 1.00 65.25 93 GLN A O 1
ATOM 787 N N . GLN A 1 94 ? -10.246 0.450 12.896 1.00 69.69 94 GLN A N 1
ATOM 788 C CA . GLN A 1 94 ? -9.425 1.476 12.248 1.00 69.69 94 GLN A CA 1
ATOM 789 C C . GLN A 1 94 ? -7.994 0.994 11.966 1.00 69.69 94 GLN A C 1
ATOM 791 O O . GLN A 1 94 ? -7.322 1.533 11.090 1.00 69.69 94 GLN A O 1
ATOM 796 N N . GLY A 1 95 ? -7.537 -0.060 12.652 1.00 75.75 95 GLY A N 1
ATOM 797 C CA . GLY A 1 95 ? -6.236 -0.681 12.392 1.00 75.75 95 GLY A CA 1
ATOM 798 C C . GLY A 1 95 ? -6.157 -1.318 11.003 1.00 75.75 95 GLY A C 1
ATOM 799 O O . GLY A 1 95 ? -5.215 -1.056 10.262 1.00 75.75 95 GLY A O 1
ATOM 800 N N . ILE A 1 96 ? -7.177 -2.089 10.609 1.00 78.25 96 ILE A N 1
ATOM 801 C CA . ILE A 1 96 ? -7.238 -2.718 9.275 1.00 78.25 96 ILE A CA 1
ATOM 802 C C . ILE A 1 96 ? -7.229 -1.647 8.178 1.00 78.25 96 ILE A C 1
ATOM 804 O O . ILE A 1 96 ? -6.524 -1.774 7.181 1.00 78.25 96 ILE A O 1
ATOM 808 N N . GLN A 1 97 ? -7.972 -0.562 8.389 1.00 74.44 97 GLN A N 1
ATOM 809 C CA . GLN A 1 97 ? -8.027 0.564 7.460 1.00 74.44 97 GLN A CA 1
ATOM 810 C C . GLN A 1 97 ? -6.676 1.269 7.322 1.00 74.44 97 GLN A C 1
ATOM 812 O O . GLN A 1 97 ? -6.234 1.536 6.207 1.00 74.44 97 GLN A O 1
ATOM 817 N N . ALA A 1 98 ? -5.997 1.530 8.442 1.00 78.31 98 ALA A N 1
ATOM 818 C CA . ALA A 1 98 ? -4.658 2.107 8.432 1.00 78.31 98 ALA A CA 1
ATOM 819 C C . ALA A 1 98 ? -3.686 1.231 7.630 1.00 78.31 98 ALA A C 1
ATOM 821 O O . ALA A 1 98 ? -2.945 1.744 6.796 1.00 78.31 98 ALA A O 1
ATOM 822 N N . ILE A 1 99 ? -3.739 -0.089 7.825 1.00 83.44 99 ILE A N 1
ATOM 823 C CA . ILE A 1 99 ? -2.923 -1.049 7.073 1.00 83.44 99 ILE A CA 1
ATOM 824 C C . ILE A 1 99 ? -3.239 -0.975 5.581 1.00 83.44 99 ILE A C 1
ATOM 826 O O . ILE A 1 99 ? -2.320 -0.841 4.777 1.00 83.44 99 ILE A O 1
ATOM 830 N N . ALA A 1 100 ? -4.518 -1.007 5.205 1.00 84.06 100 ALA A N 1
ATOM 831 C CA . ALA A 1 100 ? -4.934 -0.927 3.808 1.00 84.06 100 ALA A CA 1
ATOM 832 C C . ALA A 1 100 ? -4.429 0.359 3.131 1.00 84.06 100 ALA A C 1
ATOM 834 O O . ALA A 1 100 ? -3.889 0.296 2.027 1.00 84.06 100 ALA A O 1
ATOM 835 N N . ILE A 1 101 ? -4.525 1.506 3.814 1.00 78.88 101 ILE A N 1
ATOM 836 C CA . ILE A 1 101 ? -4.010 2.791 3.319 1.00 78.88 101 ILE A CA 1
ATOM 837 C C . ILE A 1 101 ? -2.490 2.728 3.123 1.00 78.88 101 ILE A C 1
ATOM 839 O O . ILE A 1 101 ? -1.995 3.133 2.074 1.00 78.88 101 ILE A O 1
ATOM 843 N N . ILE A 1 102 ? -1.742 2.190 4.092 1.00 82.06 102 ILE A N 1
ATOM 844 C CA . ILE A 1 102 ? -0.277 2.058 4.002 1.00 82.06 102 ILE A CA 1
ATOM 845 C C . ILE A 1 102 ? 0.129 1.151 2.834 1.00 82.06 102 ILE A C 1
ATOM 847 O O . ILE A 1 102 ? 1.068 1.466 2.101 1.00 82.06 102 ILE A O 1
ATOM 851 N N . LEU A 1 103 ? -0.563 0.027 2.651 1.00 87.50 103 LEU A N 1
ATOM 852 C CA . LEU A 1 103 ? -0.276 -0.917 1.571 1.00 87.50 103 LEU A CA 1
ATOM 853 C C . LEU A 1 103 ? -0.560 -0.300 0.202 1.00 87.50 103 LEU A C 1
ATOM 855 O O . LEU A 1 103 ? 0.296 -0.350 -0.680 1.00 87.50 103 LEU A O 1
ATOM 859 N N . LEU A 1 104 ? -1.720 0.340 0.044 1.00 84.94 104 LEU A N 1
ATOM 860 C CA . LEU A 1 104 ? -2.085 1.022 -1.196 1.00 84.94 104 LEU A CA 1
ATOM 861 C C . LEU A 1 104 ? -1.088 2.116 -1.558 1.00 84.94 104 LEU A C 1
ATOM 863 O O . LEU A 1 104 ? -0.684 2.280 -2.704 1.00 84.94 104 LEU A O 1
ATOM 867 N N . LEU A 1 105 ? -0.642 2.846 -0.553 1.00 81.88 105 LEU A N 1
ATOM 868 C CA . LEU A 1 105 ? 0.339 3.881 -0.755 1.00 81.88 105 LEU A CA 1
ATOM 869 C C . LEU A 1 105 ? 1.705 3.328 -1.168 1.00 81.88 105 LEU A C 1
ATOM 871 O O . LEU A 1 105 ? 2.374 3.893 -2.031 1.00 81.88 105 LEU A O 1
ATOM 875 N N . THR A 1 106 ? 2.104 2.210 -0.569 1.00 87.06 106 THR A N 1
ATOM 876 C CA . THR A 1 106 ? 3.332 1.507 -0.941 1.00 87.06 106 THR A CA 1
ATOM 877 C C . THR A 1 106 ? 3.256 1.071 -2.408 1.00 87.06 106 THR A C 1
ATOM 879 O O . THR A 1 106 ? 4.219 1.271 -3.145 1.00 87.06 106 THR A O 1
ATOM 882 N N . ILE A 1 107 ? 2.098 0.576 -2.868 1.00 91.19 107 ILE A N 1
ATOM 883 C CA . ILE A 1 107 ? 1.841 0.295 -4.292 1.00 91.19 107 ILE A CA 1
ATOM 884 C C . ILE A 1 107 ? 2.075 1.553 -5.139 1.00 91.19 107 ILE A C 1
ATOM 886 O O . ILE A 1 107 ? 2.833 1.489 -6.106 1.00 91.19 107 ILE A O 1
ATOM 890 N N . CYS A 1 108 ? 1.501 2.702 -4.771 1.00 85.88 108 CYS A N 1
ATOM 891 C CA . CYS A 1 108 ? 1.668 3.949 -5.526 1.00 85.88 108 CYS A CA 1
ATOM 892 C C . CYS A 1 108 ? 3.136 4.400 -5.617 1.00 85.88 108 CYS A C 1
ATOM 894 O O . CYS A 1 108 ? 3.610 4.730 -6.704 1.00 85.88 108 CYS A O 1
ATOM 896 N N . VAL A 1 109 ? 3.872 4.380 -4.499 1.00 85.75 109 VAL A N 1
ATOM 897 C CA . VAL A 1 109 ? 5.284 4.805 -4.453 1.00 85.75 109 VAL A CA 1
ATOM 898 C C . VAL A 1 109 ? 6.160 3.904 -5.325 1.00 85.75 109 VAL A C 1
ATOM 900 O O . VAL A 1 109 ? 6.936 4.400 -6.140 1.00 85.75 109 VAL A O 1
ATOM 903 N N . PHE A 1 110 ? 6.021 2.584 -5.201 1.00 92.50 110 PHE A N 1
ATOM 904 C CA . PHE A 1 110 ? 6.814 1.648 -6.000 1.00 92.50 110 PHE A CA 1
ATOM 905 C C . PHE A 1 110 ? 6.412 1.641 -7.481 1.00 92.50 110 PHE A C 1
ATOM 907 O O . PHE A 1 110 ? 7.276 1.464 -8.342 1.00 92.50 110 PHE A O 1
ATOM 914 N N . SER A 1 111 ? 5.140 1.912 -7.791 1.00 91.44 111 SER A N 1
ATOM 915 C CA . SER A 1 111 ? 4.674 2.105 -9.172 1.00 91.44 111 SER A CA 1
ATOM 916 C C . SER A 1 111 ? 5.321 3.332 -9.808 1.00 91.44 111 SER A C 1
ATOM 918 O O . SER A 1 111 ? 5.839 3.243 -10.920 1.00 91.44 111 SER A O 1
ATOM 920 N N . PHE A 1 112 ? 5.363 4.456 -9.084 1.00 86.06 112 PHE A N 1
ATOM 921 C CA . PHE A 1 112 ? 6.051 5.668 -9.531 1.00 86.06 112 PHE A CA 1
ATOM 922 C C . PHE A 1 112 ? 7.547 5.422 -9.754 1.00 86.06 112 PHE A C 1
ATOM 924 O O . PHE A 1 112 ? 8.073 5.741 -10.818 1.00 86.06 112 PHE A O 1
ATOM 931 N N . LEU A 1 113 ? 8.229 4.815 -8.776 1.00 88.88 113 LEU A N 1
ATOM 932 C CA . LEU A 1 113 ? 9.657 4.506 -8.881 1.00 88.88 113 LEU A CA 1
ATOM 933 C C . LEU A 1 113 ? 9.951 3.600 -10.080 1.00 88.88 113 LEU A C 1
ATOM 935 O O . LEU A 1 113 ? 10.882 3.874 -10.835 1.00 88.88 113 LEU A O 1
ATOM 939 N N . SER A 1 114 ? 9.139 2.563 -10.290 1.00 92.12 114 SER A N 1
ATOM 940 C CA . SER A 1 114 ? 9.268 1.674 -11.448 1.00 92.12 114 SER A CA 1
ATOM 941 C C . SER A 1 114 ? 9.077 2.390 -12.765 1.00 92.12 114 SER A C 1
ATOM 943 O O . SER A 1 114 ? 9.865 2.166 -13.679 1.00 92.12 114 SER A O 1
ATOM 945 N N . PHE A 1 115 ? 8.087 3.275 -12.855 1.00 88.25 115 PHE A N 1
ATOM 946 C CA . PHE A 1 115 ? 7.892 4.094 -14.041 1.00 88.25 115 PHE A CA 1
ATOM 947 C C . PHE A 1 115 ? 9.122 4.964 -14.327 1.00 88.25 115 PHE A C 1
ATOM 949 O O . PHE A 1 115 ? 9.606 4.998 -15.458 1.00 88.25 115 PHE A O 1
ATOM 956 N N . VAL A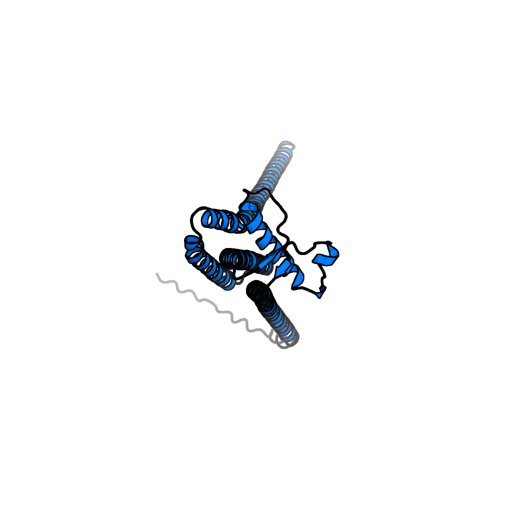 1 116 ? 9.652 5.647 -13.307 1.00 86.06 116 VAL A N 1
ATOM 957 C CA . VAL A 1 116 ? 10.828 6.516 -13.454 1.00 86.06 116 VAL A CA 1
ATOM 958 C C . VAL A 1 116 ? 12.040 5.703 -13.914 1.00 86.06 116 VAL A C 1
ATOM 960 O O . VAL A 1 116 ? 12.679 6.058 -14.902 1.00 86.06 116 VAL A O 1
ATOM 963 N N . LEU A 1 117 ? 12.327 4.578 -13.256 1.00 89.44 117 LEU A N 1
ATOM 964 C CA . LEU A 1 117 ? 13.444 3.694 -13.607 1.00 89.44 117 LEU A CA 1
ATOM 965 C C . LEU A 1 117 ? 13.283 3.067 -14.997 1.00 89.44 117 LEU A C 1
ATOM 967 O O . LEU A 1 117 ? 14.270 2.938 -15.720 1.00 89.44 117 LEU A O 1
ATOM 971 N N . TYR A 1 118 ? 12.054 2.729 -15.390 1.00 89.62 118 TYR A N 1
ATOM 972 C CA . TYR A 1 118 ? 11.733 2.269 -16.738 1.00 89.62 118 TYR A CA 1
ATOM 973 C C . TYR A 1 118 ? 12.010 3.353 -17.780 1.00 89.62 118 TYR A C 1
ATOM 975 O O . TYR A 1 118 ? 12.673 3.099 -18.783 1.00 89.62 118 TYR A O 1
ATOM 983 N N . ARG A 1 119 ? 11.589 4.596 -17.518 1.00 85.62 119 ARG A N 1
ATOM 984 C CA . ARG A 1 119 ? 11.778 5.713 -18.452 1.00 85.62 119 ARG A CA 1
ATOM 985 C C . ARG A 1 119 ? 13.251 6.029 -18.722 1.00 85.62 119 ARG A C 1
ATOM 987 O O . ARG A 1 119 ? 13.570 6.437 -19.839 1.00 85.62 119 ARG A O 1
ATOM 994 N N . PHE A 1 120 ? 14.113 5.846 -17.721 1.00 87.69 120 PHE A N 1
ATOM 995 C CA . PHE A 1 120 ? 15.566 6.020 -17.826 1.00 87.69 120 PHE A CA 1
ATOM 996 C C . PHE A 1 120 ? 16.309 4.779 -18.353 1.00 87.69 120 PHE A C 1
ATOM 998 O O . PHE A 1 120 ? 17.524 4.835 -18.518 1.00 87.69 120 PHE A O 1
ATOM 1005 N N . GLY A 1 121 ? 15.615 3.666 -18.611 1.00 89.19 121 GLY A N 1
ATOM 1006 C CA . GLY A 1 121 ? 16.231 2.427 -19.103 1.00 89.19 121 GLY A CA 1
ATOM 1007 C C . GLY A 1 121 ? 16.978 1.613 -18.039 1.00 89.19 121 GLY A C 1
ATOM 1008 O O . GLY A 1 121 ? 17.676 0.660 -18.370 1.00 89.19 121 GLY A O 1
ATOM 1009 N N . TYR A 1 122 ? 16.834 1.945 -16.751 1.00 90.81 122 TYR A N 1
ATOM 1010 C CA . TYR A 1 122 ? 17.444 1.182 -15.652 1.00 90.81 122 TYR A CA 1
ATOM 1011 C C . TYR A 1 122 ? 16.631 -0.060 -15.258 1.00 90.81 122 TYR A C 1
ATOM 1013 O O . TYR A 1 122 ? 17.166 -0.996 -14.658 1.00 90.81 122 TYR A O 1
ATOM 1021 N N . ALA A 1 123 ? 15.336 -0.082 -15.573 1.00 92.44 123 ALA A N 1
ATOM 1022 C CA . ALA A 1 123 ? 14.451 -1.217 -15.339 1.00 92.44 123 ALA A CA 1
ATOM 1023 C C . ALA A 1 123 ? 13.738 -1.595 -16.637 1.00 92.44 123 ALA A C 1
ATOM 1025 O O . ALA A 1 123 ? 13.253 -0.720 -17.348 1.00 92.44 123 ALA A O 1
ATOM 1026 N N . HIS A 1 124 ? 13.653 -2.892 -16.927 1.00 90.75 124 HIS A N 1
ATOM 1027 C CA . HIS A 1 124 ? 12.993 -3.395 -18.126 1.00 90.75 124 HIS A CA 1
ATOM 1028 C C . HIS A 1 124 ? 11.729 -4.160 -17.729 1.00 90.75 124 HIS A C 1
ATOM 1030 O O . HIS A 1 124 ? 11.714 -4.933 -16.763 1.00 90.75 124 HIS A O 1
ATOM 1036 N N . TYR A 1 125 ? 10.649 -3.876 -18.449 1.00 90.88 125 TYR A N 1
ATOM 1037 C CA . TYR A 1 125 ? 9.338 -4.473 -18.247 1.00 90.88 125 TYR A CA 1
ATOM 1038 C C . TYR A 1 125 ? 8.741 -4.815 -19.608 1.00 90.88 125 TYR A C 1
ATOM 1040 O O . TYR A 1 125 ? 8.860 -4.041 -20.556 1.00 90.88 125 TYR A O 1
ATOM 1048 N N . GLU A 1 126 ? 8.096 -5.969 -19.686 1.00 89.50 126 GLU A N 1
ATOM 1049 C CA . GLU A 1 126 ? 7.483 -6.517 -20.891 1.00 89.50 126 GLU A CA 1
ATOM 1050 C C . GLU A 1 126 ? 6.024 -6.894 -20.615 1.00 89.50 126 GLU A C 1
ATOM 1052 O O . GLU A 1 126 ? 5.605 -7.039 -19.464 1.00 89.50 126 GLU A O 1
ATOM 1057 N N . GLY A 1 127 ? 5.239 -7.072 -21.678 1.00 83.50 127 GLY A N 1
ATOM 1058 C CA . GLY A 1 127 ? 3.846 -7.509 -21.560 1.00 83.50 127 GLY A CA 1
ATOM 1059 C C . GLY A 1 127 ? 2.857 -6.399 -21.206 1.00 83.50 127 GLY A C 1
ATOM 1060 O O . GLY A 1 127 ? 1.754 -6.701 -20.760 1.00 83.50 127 GLY A O 1
ATOM 1061 N N . PHE A 1 128 ? 3.215 -5.126 -21.424 1.00 81.19 128 PHE A N 1
ATOM 1062 C CA . PHE A 1 128 ? 2.245 -4.033 -21.364 1.00 81.19 128 PHE A CA 1
ATOM 1063 C C . PHE A 1 128 ? 1.039 -4.397 -22.231 1.00 81.19 128 PHE A C 1
ATOM 1065 O O . PHE A 1 128 ? 1.196 -4.643 -23.430 1.00 81.19 128 PHE A O 1
ATOM 1072 N N . ARG A 1 129 ? -0.157 -4.449 -21.630 1.00 68.69 129 ARG A N 1
ATOM 1073 C CA . ARG A 1 129 ? -1.391 -4.644 -22.398 1.00 68.69 129 ARG A CA 1
ATOM 1074 C C . ARG A 1 129 ? -1.451 -3.529 -23.435 1.00 68.69 129 ARG A C 1
ATOM 1076 O O . ARG A 1 129 ? -1.511 -2.358 -23.069 1.00 68.69 129 ARG A O 1
ATOM 1083 N N . THR A 1 130 ? -1.355 -3.902 -24.705 1.00 52.06 130 THR A N 1
ATOM 1084 C CA . THR A 1 130 ? -1.341 -2.990 -25.843 1.00 52.06 130 THR A CA 1
ATOM 1085 C C . THR A 1 130 ? -2.596 -2.124 -25.810 1.00 52.06 130 THR A C 1
ATOM 1087 O O . THR A 1 130 ? -3.700 -2.590 -26.074 1.00 52.06 130 THR A O 1
ATOM 1090 N N . GLN A 1 131 ? -2.426 -0.849 -25.475 1.00 49.56 131 GLN A N 1
ATOM 1091 C CA . GLN A 1 131 ? -3.399 0.200 -25.754 1.00 49.56 131 GLN A CA 1
ATOM 1092 C C . GLN A 1 131 ? -2.770 1.158 -26.761 1.00 49.56 131 GLN A C 1
ATOM 1094 O O . GLN A 1 131 ? -1.551 1.328 -26.784 1.00 49.56 131 GLN A O 1
ATOM 1099 N N . ALA A 1 132 ? -3.608 1.688 -27.653 1.00 52.25 132 ALA A N 1
ATOM 1100 C CA . ALA A 1 132 ? -3.221 2.490 -28.807 1.00 52.25 132 ALA A CA 1
ATOM 1101 C C . ALA A 1 132 ? -2.137 3.529 -28.466 1.00 52.25 132 ALA A C 1
ATOM 1103 O O . ALA A 1 132 ? -2.143 4.101 -27.377 1.00 52.25 132 ALA A O 1
ATOM 1104 N N . LEU A 1 133 ? -1.242 3.771 -29.432 1.00 53.66 133 LEU A N 1
ATOM 1105 C CA . LEU A 1 133 ? 0.017 4.543 -29.409 1.00 53.66 133 LEU A CA 1
ATOM 1106 C C . LEU A 1 133 ? 0.041 5.915 -28.683 1.00 53.66 133 LEU A C 1
ATOM 1108 O O . LEU A 1 133 ? 1.099 6.529 -28.631 1.00 53.66 133 LEU A O 1
ATOM 1112 N N . ASN A 1 134 ? -1.062 6.398 -28.105 1.00 54.06 134 ASN A N 1
ATOM 1113 C CA . ASN A 1 134 ? -1.176 7.695 -27.434 1.00 54.06 134 ASN A CA 1
ATOM 1114 C C . ASN A 1 134 ? -1.734 7.666 -25.996 1.00 54.06 134 ASN A C 1
ATOM 1116 O O . ASN A 1 134 ? -1.904 8.726 -25.390 1.00 54.06 134 ASN A O 1
ATOM 1120 N N . GLU A 1 135 ? -2.005 6.505 -25.395 1.00 58.41 135 GLU A N 1
ATOM 1121 C CA . GLU A 1 135 ? -2.571 6.460 -24.039 1.00 58.41 135 GLU A CA 1
ATOM 1122 C C . GLU A 1 135 ? -1.497 6.293 -22.956 1.00 58.41 135 GLU A C 1
ATOM 1124 O O . GLU A 1 135 ? -1.302 5.211 -22.401 1.00 58.41 135 GLU A O 1
ATOM 1129 N N . ASN A 1 136 ? -0.862 7.404 -22.560 1.00 59.81 136 ASN A N 1
ATOM 1130 C CA . ASN A 1 136 ? -0.017 7.475 -21.351 1.00 59.81 136 ASN A CA 1
ATOM 1131 C C . ASN A 1 136 ? -0.747 6.992 -20.081 1.00 59.81 136 ASN A C 1
ATOM 1133 O O . ASN A 1 136 ? -0.113 6.636 -19.091 1.00 59.81 136 ASN A O 1
ATOM 1137 N N . TRP A 1 137 ? -2.084 6.986 -20.093 1.00 57.69 137 TRP A N 1
ATOM 1138 C CA . TRP A 1 137 ? -2.917 6.433 -19.025 1.00 57.69 137 TRP A CA 1
ATOM 1139 C C . TRP A 1 137 ? -2.645 4.939 -18.802 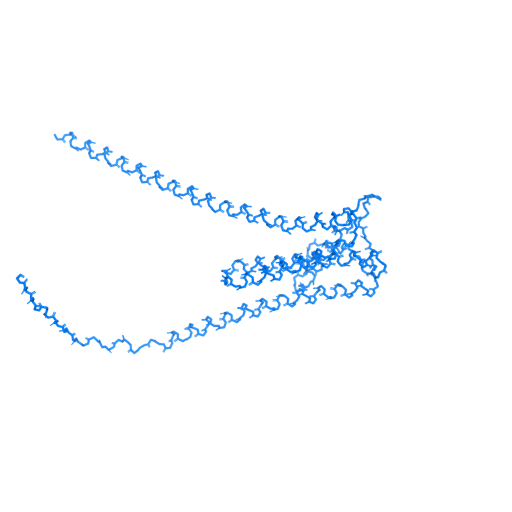1.00 57.69 137 TRP A C 1
ATOM 1141 O O . TRP A 1 137 ? -2.581 4.501 -17.656 1.00 57.69 137 TRP A O 1
ATOM 1151 N N . SER A 1 138 ? -2.388 4.172 -19.863 1.00 69.31 138 SER A N 1
ATOM 1152 C CA . SER A 1 138 ? -2.225 2.716 -19.788 1.00 69.31 138 SER A CA 1
ATOM 1153 C C . SER A 1 138 ? -0.992 2.280 -18.982 1.00 69.31 138 SER A C 1
ATOM 1155 O O . SER A 1 138 ? -1.066 1.347 -18.182 1.00 69.31 138 SER A O 1
ATOM 1157 N N . ILE A 1 139 ? 0.147 2.966 -19.125 1.00 79.12 139 ILE A N 1
ATOM 1158 C CA . ILE A 1 139 ? 1.430 2.528 -18.545 1.00 79.12 139 ILE A CA 1
ATOM 1159 C C . ILE A 1 139 ? 1.401 2.606 -17.013 1.00 79.12 139 ILE A C 1
ATOM 1161 O O . ILE A 1 139 ? 1.788 1.653 -16.334 1.00 79.12 139 ILE A O 1
ATOM 1165 N N . THR A 1 140 ? 0.891 3.706 -16.455 1.00 78.56 140 THR A N 1
ATOM 1166 C CA . THR A 1 140 ? 0.774 3.891 -15.001 1.00 78.56 140 THR A CA 1
ATOM 1167 C C . THR A 1 140 ? -0.109 2.812 -14.372 1.00 78.56 140 THR A C 1
ATOM 1169 O O . THR A 1 140 ? 0.272 2.212 -13.364 1.00 78.56 140 THR A O 1
ATOM 1172 N N . PHE A 1 141 ? -1.264 2.515 -14.979 1.00 83.44 141 PHE A N 1
ATOM 1173 C CA . PHE A 1 141 ? -2.165 1.477 -14.473 1.00 83.44 141 PHE A CA 1
ATOM 1174 C C . PHE A 1 141 ? -1.562 0.074 -14.559 1.00 83.44 141 PHE A C 1
ATOM 1176 O O . PHE A 1 141 ? -1.814 -0.733 -13.665 1.00 83.44 141 PHE A O 1
ATOM 1183 N N . ASN A 1 142 ? -0.727 -0.214 -15.563 1.00 89.12 142 ASN A N 1
ATOM 1184 C CA . ASN A 1 142 ? -0.005 -1.486 -15.633 1.00 89.12 142 ASN A CA 1
ATOM 1185 C C . ASN A 1 142 ? 0.963 -1.655 -14.448 1.00 89.12 142 ASN A C 1
ATOM 1187 O O . ASN A 1 142 ? 0.993 -2.726 -13.843 1.00 89.12 142 ASN A O 1
ATOM 1191 N N . PHE A 1 143 ? 1.700 -0.607 -14.054 1.00 91.50 143 PHE A N 1
ATOM 1192 C CA . PHE A 1 143 ? 2.579 -0.670 -12.877 1.00 91.50 143 PHE A CA 1
ATOM 1193 C C . PHE A 1 143 ? 1.804 -0.821 -11.567 1.00 91.50 143 PHE A C 1
ATOM 1195 O O . PHE A 1 143 ? 2.165 -1.654 -10.736 1.00 91.50 143 PHE A O 1
ATOM 1202 N N . VAL A 1 144 ? 0.714 -0.069 -11.401 1.00 90.75 144 VAL A N 1
ATOM 1203 C CA . VAL A 1 144 ? -0.161 -0.201 -10.227 1.00 90.75 144 VAL A CA 1
ATOM 1204 C C . VAL A 1 144 ? -0.723 -1.615 -10.152 1.00 90.75 144 VAL A C 1
ATOM 1206 O O . VAL A 1 144 ? -0.578 -2.272 -9.124 1.00 90.75 144 VAL A O 1
ATOM 1209 N N . GLY A 1 145 ? -1.269 -2.123 -11.259 1.00 91.75 145 GLY A N 1
ATOM 1210 C CA . GLY A 1 145 ? -1.769 -3.491 -11.363 1.00 91.75 145 GLY A CA 1
ATOM 1211 C C . GLY A 1 145 ? -0.692 -4.532 -11.066 1.00 91.75 145 GLY A C 1
ATOM 1212 O O . GLY A 1 145 ? -0.962 -5.497 -10.357 1.00 91.75 145 GLY A O 1
ATOM 1213 N N . PHE A 1 146 ? 0.541 -4.316 -11.528 1.00 94.44 146 PHE A N 1
ATOM 1214 C CA . PHE A 1 146 ? 1.674 -5.185 -11.220 1.00 94.44 146 PHE A CA 1
ATOM 1215 C C . PHE A 1 146 ? 1.978 -5.223 -9.724 1.00 94.44 146 PHE A C 1
ATOM 1217 O O . PHE A 1 146 ? 2.088 -6.306 -9.157 1.00 94.44 146 PHE A O 1
ATOM 1224 N N . TYR A 1 147 ? 2.059 -4.080 -9.046 1.00 95.00 147 TYR A N 1
ATOM 1225 C CA . TYR A 1 147 ? 2.326 -4.061 -7.606 1.00 95.00 147 TYR A CA 1
ATOM 1226 C C . TYR A 1 147 ? 1.142 -4.530 -6.758 1.00 95.00 147 TYR A C 1
ATOM 1228 O O . TYR A 1 147 ? 1.348 -5.134 -5.704 1.00 95.00 147 TYR A O 1
ATOM 1236 N N . THR A 1 148 ? -0.091 -4.332 -7.221 1.00 94.06 148 THR A N 1
ATOM 1237 C CA . THR A 1 148 ? -1.273 -4.962 -6.623 1.00 94.06 148 THR A CA 1
ATOM 1238 C C . THR A 1 148 ? -1.208 -6.483 -6.757 1.00 94.06 148 THR A C 1
ATOM 1240 O O . THR A 1 148 ? -1.416 -7.186 -5.772 1.00 94.06 148 THR A O 1
ATOM 1243 N N . TRP A 1 149 ? -0.844 -6.999 -7.931 1.00 94.94 149 TRP A N 1
ATOM 1244 C CA . TRP A 1 149 ? -0.634 -8.432 -8.144 1.00 94.94 149 TRP A CA 1
ATOM 1245 C C . TRP A 1 149 ? 0.477 -8.976 -7.227 1.00 94.94 149 TRP A C 1
ATOM 1247 O O . TRP A 1 149 ? 0.294 -9.996 -6.561 1.00 94.94 149 TRP A O 1
ATOM 1257 N N . GLN A 1 150 ? 1.593 -8.243 -7.100 1.00 94.69 150 GLN A N 1
ATOM 1258 C CA . GLN A 1 150 ? 2.689 -8.577 -6.181 1.00 94.69 150 GLN A CA 1
ATOM 1259 C C . GLN A 1 150 ? 2.242 -8.577 -4.713 1.00 94.69 150 GLN A C 1
ATOM 1261 O O . GLN A 1 150 ? 2.730 -9.395 -3.941 1.00 94.69 150 GLN A O 1
ATOM 1266 N N . LEU A 1 151 ? 1.336 -7.680 -4.303 1.00 94.06 151 LEU A N 1
ATOM 1267 C CA . LEU A 1 151 ? 0.820 -7.639 -2.931 1.00 94.06 151 LEU A CA 1
ATOM 1268 C C . LEU A 1 151 ? 0.111 -8.947 -2.564 1.00 94.06 151 LEU A C 1
ATOM 1270 O O . LEU A 1 151 ? 0.324 -9.471 -1.473 1.00 94.06 151 LEU A O 1
ATOM 1274 N N . PHE A 1 152 ? -0.709 -9.474 -3.472 1.00 93.06 152 PHE A N 1
ATOM 1275 C CA . PHE A 1 152 ? -1.395 -10.748 -3.264 1.00 93.06 152 PHE A CA 1
ATOM 1276 C C . PHE A 1 152 ? -0.432 -11.941 -3.305 1.00 93.06 152 PHE A C 1
ATOM 1278 O O . PHE A 1 152 ? -0.602 -12.884 -2.533 1.00 93.06 152 PHE A O 1
ATOM 1285 N N . ASP A 1 153 ? 0.626 -11.854 -4.113 1.00 92.69 153 ASP A N 1
ATOM 1286 C CA . ASP A 1 153 ? 1.679 -12.875 -4.205 1.00 92.69 153 ASP A CA 1
ATOM 1287 C C . ASP A 1 153 ? 2.545 -12.971 -2.930 1.00 92.69 153 ASP A C 1
ATOM 1289 O O . ASP A 1 153 ? 3.103 -14.019 -2.615 1.00 92.69 153 ASP A O 1
ATOM 1293 N N . VAL A 1 154 ? 2.633 -11.893 -2.134 1.00 91.81 154 VAL A N 1
ATOM 1294 C CA . VAL A 1 154 ? 3.372 -11.887 -0.852 1.00 91.81 154 VAL A CA 1
ATOM 1295 C C . VAL A 1 154 ? 2.761 -12.837 0.185 1.00 91.81 154 VAL A C 1
ATOM 1297 O O . VAL A 1 154 ? 3.444 -13.201 1.144 1.00 91.81 154 VAL A O 1
ATOM 1300 N N . ILE A 1 155 ? 1.508 -13.268 0.015 1.00 87.62 155 ILE A N 1
ATOM 1301 C CA . ILE A 1 155 ? 0.837 -14.210 0.918 1.00 87.62 155 ILE A CA 1
ATOM 1302 C C . ILE A 1 155 ? 0.756 -15.589 0.235 1.00 87.62 155 ILE A C 1
ATOM 1304 O O . ILE A 1 155 ? -0.318 -15.993 -0.221 1.00 87.62 155 ILE A O 1
ATOM 1308 N N . PRO A 1 156 ? 1.863 -16.361 0.187 1.00 75.88 156 PRO A N 1
ATOM 1309 C CA . PRO A 1 156 ? 1.935 -17.603 -0.590 1.00 75.88 156 PRO A CA 1
ATOM 1310 C C . PRO A 1 156 ? 0.959 -18.676 -0.096 1.00 75.88 156 PRO A C 1
ATOM 1312 O O . PRO A 1 156 ? 0.560 -19.552 -0.856 1.00 75.88 156 PRO A O 1
ATOM 1315 N N . ALA A 1 157 ? 0.543 -18.603 1.173 1.00 85.06 157 ALA A N 1
ATOM 1316 C CA . ALA A 1 157 ? -0.401 -19.546 1.761 1.00 85.06 157 ALA A CA 1
ATOM 1317 C C . ALA A 1 157 ? -1.804 -19.470 1.136 1.00 85.06 157 ALA A C 1
ATOM 1319 O O . ALA A 1 157 ? -2.529 -20.459 1.170 1.00 85.06 157 ALA A O 1
ATOM 1320 N N . LEU A 1 158 ? -2.194 -18.315 0.584 1.00 85.50 158 LEU A N 1
ATOM 1321 C CA . LEU A 1 158 ? -3.540 -18.116 0.046 1.00 85.50 158 LEU A CA 1
ATOM 1322 C C . LEU A 1 158 ? -3.640 -18.382 -1.459 1.00 85.50 158 LEU A C 1
ATOM 1324 O O . LEU A 1 158 ? -4.755 -18.579 -1.931 1.00 85.50 158 LEU A O 1
ATOM 1328 N N . ARG A 1 159 ? -2.518 -18.374 -2.202 1.00 88.75 159 ARG A N 1
ATOM 1329 C CA . ARG A 1 159 ? -2.485 -18.547 -3.671 1.00 88.75 159 ARG A CA 1
ATOM 1330 C C . ARG A 1 159 ? -3.596 -17.764 -4.388 1.00 88.75 159 ARG A C 1
ATOM 1332 O O . ARG A 1 159 ? -4.307 -18.288 -5.242 1.00 88.75 159 ARG A O 1
ATOM 1339 N N . VAL A 1 160 ? -3.815 -16.517 -3.956 1.00 89.31 160 VAL A N 1
ATOM 1340 C CA . VAL A 1 160 ? -4.972 -15.705 -4.376 1.00 89.31 160 VAL A CA 1
ATOM 1341 C C . VAL A 1 160 ? -4.944 -15.477 -5.882 1.00 89.31 160 VAL A C 1
ATOM 1343 O O . VAL A 1 160 ? -5.979 -15.551 -6.536 1.00 89.31 160 VAL A O 1
ATOM 1346 N N . ASN A 1 161 ? -3.757 -15.235 -6.434 1.00 91.38 161 ASN A N 1
ATOM 1347 C CA . ASN A 1 161 ? -3.587 -14.975 -7.856 1.00 91.38 161 ASN A CA 1
ATOM 1348 C C . ASN A 1 161 ? -3.930 -16.216 -8.688 1.00 91.38 161 ASN A C 1
ATOM 1350 O O . ASN A 1 161 ? -4.682 -16.105 -9.654 1.00 91.38 161 ASN A O 1
ATOM 1354 N N . GLU A 1 162 ? -3.465 -17.399 -8.283 1.00 90.81 162 GLU A N 1
ATOM 1355 C CA . GLU A 1 162 ? -3.787 -18.661 -8.954 1.00 90.81 162 GLU A CA 1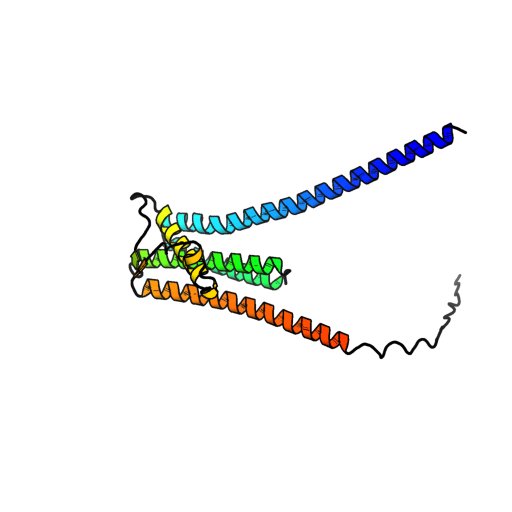
ATOM 1356 C C . GLU A 1 162 ? -5.268 -19.018 -8.806 1.00 90.81 162 GLU A C 1
ATOM 1358 O O . GLU A 1 162 ? -5.904 -19.416 -9.779 1.00 90.81 162 GLU A O 1
ATOM 1363 N N . ALA A 1 163 ? -5.838 -18.829 -7.613 1.00 91.56 163 ALA A N 1
ATOM 1364 C CA . ALA A 1 163 ? -7.249 -19.100 -7.344 1.00 91.56 163 ALA A CA 1
ATOM 1365 C C . ALA A 1 163 ? -8.187 -18.204 -8.168 1.00 91.56 163 ALA A C 1
ATOM 1367 O O . ALA A 1 163 ? -9.259 -18.644 -8.577 1.00 91.56 163 ALA A O 1
ATOM 1368 N N . LEU A 1 164 ? -7.782 -16.957 -8.429 1.00 90.25 164 LEU A N 1
ATOM 1369 C CA . LEU A 1 164 ? -8.520 -16.018 -9.275 1.00 90.25 164 LEU A CA 1
ATOM 1370 C C . LEU A 1 164 ? -8.182 -16.149 -10.771 1.00 90.25 164 LEU A C 1
ATOM 1372 O O . LEU A 1 164 ? -8.768 -15.431 -11.580 1.00 90.25 164 LEU A O 1
ATOM 1376 N N . GLY A 1 165 ? -7.228 -17.007 -11.154 1.00 91.62 165 GLY A N 1
ATOM 1377 C CA . GLY A 1 165 ? -6.712 -17.074 -12.527 1.00 91.62 165 GLY A CA 1
ATOM 1378 C C . GLY A 1 165 ? -6.069 -15.761 -12.996 1.00 91.62 165 GLY A C 1
ATOM 1379 O O . GLY A 1 165 ? -6.022 -15.472 -14.194 1.00 91.62 165 GLY A O 1
ATOM 1380 N N . TRP A 1 166 ? -5.613 -14.924 -12.061 1.00 90.88 166 TRP A N 1
ATOM 1381 C CA . TRP A 1 166 ? -5.061 -13.613 -12.364 1.00 90.88 166 TRP A CA 1
ATOM 1382 C C . TRP A 1 166 ? -3.576 -13.726 -12.710 1.00 90.88 166 TRP A C 1
ATOM 1384 O O . TRP A 1 166 ? -2.707 -13.791 -11.840 1.00 90.88 166 TRP A O 1
ATOM 1394 N N . ASN A 1 167 ? -3.283 -13.722 -14.008 1.00 90.19 167 ASN A N 1
ATOM 1395 C CA . ASN A 1 167 ? -1.913 -13.732 -14.520 1.00 90.19 167 ASN A CA 1
ATOM 1396 C C . ASN A 1 167 ? -1.188 -12.403 -14.258 1.00 90.19 167 ASN A C 1
ATOM 1398 O O . ASN A 1 167 ? -1.813 -11.336 -14.255 1.00 90.19 167 ASN A O 1
ATOM 1402 N N . SER A 1 168 ? 0.140 -12.470 -14.091 1.00 89.19 168 SER A N 1
ATOM 1403 C CA . SER A 1 168 ? 0.975 -11.279 -13.890 1.00 89.19 168 SER A CA 1
ATOM 1404 C C . SER A 1 168 ? 0.789 -10.298 -15.053 1.00 89.19 168 SER A C 1
ATOM 1406 O O . SER A 1 168 ? 0.974 -10.691 -16.206 1.00 89.19 168 SER A O 1
ATOM 1408 N N . PRO A 1 169 ? 0.442 -9.026 -14.784 1.00 87.56 169 PRO A N 1
ATOM 1409 C CA . PRO A 1 169 ? 0.188 -8.049 -15.840 1.00 87.56 169 PRO A CA 1
ATOM 1410 C C . PRO A 1 169 ? 1.466 -7.570 -16.533 1.00 87.56 169 PRO A C 1
ATOM 1412 O O . PRO A 1 169 ? 1.383 -7.051 -17.637 1.00 87.56 169 PRO A O 1
ATOM 1415 N N . LEU A 1 170 ? 2.628 -7.725 -15.892 1.00 90.56 170 LEU A N 1
ATOM 1416 C CA . LEU A 1 170 ? 3.928 -7.373 -16.455 1.00 90.56 170 LEU A CA 1
ATOM 1417 C C . LEU A 1 170 ? 4.939 -8.485 -16.182 1.00 90.56 170 LEU A C 1
ATOM 1419 O O . LEU A 1 170 ? 4.955 -9.089 -15.102 1.00 90.56 170 LEU A O 1
ATOM 1423 N N . LEU A 1 171 ? 5.809 -8.718 -17.156 1.00 90.88 171 LEU A N 1
ATOM 1424 C CA . LEU A 1 171 ? 7.016 -9.518 -17.008 1.00 90.88 171 LEU A CA 1
ATOM 1425 C C . LEU A 1 171 ? 8.171 -8.568 -16.694 1.00 90.88 171 LEU A C 1
ATOM 1427 O O . LEU A 1 171 ? 8.313 -7.516 -17.311 1.00 90.88 171 LEU A O 1
ATOM 1431 N N . LYS A 1 172 ? 8.974 -8.909 -15.688 1.00 91.38 172 LYS A N 1
ATOM 1432 C CA . LYS A 1 172 ? 10.121 -8.100 -15.264 1.00 91.38 172 LYS A CA 1
ATOM 1433 C C . LYS A 1 172 ? 11.399 -8.678 -15.860 1.00 91.38 172 LYS A C 1
ATOM 1435 O O . LYS A 1 172 ? 11.632 -9.881 -15.735 1.00 91.38 172 LYS A O 1
ATOM 1440 N N . SER A 1 173 ? 12.236 -7.828 -16.440 1.00 90.00 173 SER A N 1
ATOM 1441 C CA . SER A 1 173 ? 13.567 -8.197 -16.919 1.00 90.00 173 SER A CA 1
ATOM 1442 C C . SER A 1 173 ? 14.624 -7.223 -16.380 1.00 90.00 173 SER A C 1
ATOM 1444 O O . SER A 1 173 ? 14.368 -6.044 -16.113 1.00 90.00 173 SER A O 1
ATOM 1446 N N . GLY A 1 174 ? 15.826 -7.742 -16.124 1.00 89.75 174 GLY A N 1
ATOM 1447 C CA . GLY A 1 174 ? 16.951 -6.969 -15.594 1.00 89.75 174 GLY A CA 1
ATOM 1448 C C . GLY A 1 174 ? 16.981 -6.776 -14.070 1.00 89.75 174 GLY A C 1
ATOM 1449 O O . GLY A 1 174 ? 16.041 -7.068 -13.332 1.00 89.75 174 GLY A O 1
ATOM 1450 N N . PHE A 1 175 ? 18.120 -6.275 -13.588 1.00 91.75 175 PHE A N 1
ATOM 1451 C CA . PHE A 1 175 ? 18.407 -6.143 -12.157 1.00 91.75 175 PHE A CA 1
ATOM 1452 C C . PHE A 1 175 ? 17.549 -5.067 -11.470 1.00 91.75 175 PHE A C 1
ATOM 1454 O O . PHE A 1 175 ? 17.021 -5.305 -10.385 1.00 91.75 175 PHE A O 1
ATOM 1461 N N . GLY A 1 176 ? 17.351 -3.907 -12.109 1.00 90.19 176 GLY A N 1
ATOM 1462 C CA . GLY A 1 176 ? 16.618 -2.782 -11.514 1.00 90.19 176 GLY A CA 1
ATOM 1463 C C . GLY A 1 176 ? 15.158 -3.106 -11.176 1.00 90.19 176 GLY A C 1
ATOM 1464 O O . GLY A 1 176 ? 14.688 -2.795 -10.081 1.00 90.19 176 GLY A O 1
ATOM 1465 N N . SER A 1 177 ? 14.453 -3.799 -12.076 1.00 92.81 177 SER A N 1
ATOM 1466 C CA . SER A 1 177 ? 13.072 -4.249 -11.846 1.00 92.81 177 SER A CA 1
ATOM 1467 C C . SER A 1 177 ? 13.001 -5.322 -10.748 1.00 92.81 177 SER A C 1
ATOM 1469 O O . SER A 1 177 ? 12.095 -5.309 -9.909 1.00 92.81 177 SER A O 1
ATOM 1471 N N . GLY A 1 178 ? 14.000 -6.210 -10.689 1.00 93.31 178 GLY A N 1
ATOM 1472 C CA . GLY A 1 178 ? 14.154 -7.209 -9.633 1.00 93.31 178 GLY A CA 1
ATOM 1473 C C . GLY A 1 178 ? 14.325 -6.589 -8.245 1.00 93.31 178 GLY A C 1
ATOM 1474 O O . GLY A 1 178 ? 13.595 -6.956 -7.320 1.00 93.31 178 GLY A O 1
ATOM 1475 N N . VAL A 1 179 ? 15.229 -5.614 -8.107 1.00 95.50 179 VAL A N 1
ATOM 1476 C CA . VAL A 1 179 ? 15.481 -4.901 -6.841 1.00 95.50 179 VAL A CA 1
ATOM 1477 C C . VAL A 1 179 ? 14.231 -4.172 -6.360 1.00 95.50 179 VAL A C 1
ATOM 1479 O O . VAL A 1 179 ? 13.882 -4.273 -5.184 1.00 95.50 179 VAL A O 1
ATOM 1482 N N . LEU A 1 180 ? 13.511 -3.489 -7.252 1.00 94.25 180 LEU A N 1
ATOM 1483 C CA . LEU A 1 180 ? 12.265 -2.806 -6.897 1.00 94.25 180 LEU A CA 1
ATOM 1484 C C . LEU A 1 180 ? 11.174 -3.777 -6.440 1.00 94.25 180 LEU A C 1
ATOM 1486 O O . LEU A 1 180 ? 10.504 -3.523 -5.439 1.00 94.25 180 LEU A O 1
ATOM 1490 N N . ALA A 1 181 ? 10.988 -4.890 -7.152 1.00 94.44 181 ALA A N 1
ATOM 1491 C CA . ALA A 1 181 ? 10.015 -5.906 -6.765 1.00 94.44 181 ALA A CA 1
ATOM 1492 C C . ALA A 1 181 ? 10.366 -6.526 -5.401 1.00 94.44 181 ALA A C 1
ATOM 1494 O O . ALA A 1 181 ? 9.487 -6.707 -4.558 1.00 94.44 181 ALA A O 1
ATOM 1495 N N . LEU A 1 182 ? 11.648 -6.811 -5.156 1.00 94.81 182 LEU A N 1
ATOM 1496 C CA . LEU A 1 182 ? 12.114 -7.361 -3.883 1.00 94.81 182 LEU A CA 1
ATOM 1497 C C . LEU A 1 182 ? 11.962 -6.348 -2.741 1.00 94.81 182 LEU A C 1
ATOM 1499 O O . LEU A 1 182 ? 11.446 -6.697 -1.680 1.00 94.81 182 LEU A O 1
ATOM 1503 N N . GLY A 1 183 ? 12.330 -5.087 -2.975 1.00 93.38 183 GLY A N 1
ATOM 1504 C CA . GLY A 1 183 ? 12.154 -3.993 -2.020 1.00 93.38 183 GLY A CA 1
ATOM 1505 C C . GLY A 1 183 ? 10.688 -3.772 -1.644 1.00 93.38 183 GLY A C 1
ATOM 1506 O O . GLY A 1 183 ? 10.371 -3.599 -0.464 1.00 93.38 183 GLY A O 1
ATOM 1507 N N . PHE A 1 184 ? 9.778 -3.864 -2.616 1.00 94.75 184 PHE A N 1
ATOM 1508 C CA . PHE A 1 184 ? 8.339 -3.811 -2.366 1.00 94.75 184 PHE A CA 1
ATOM 1509 C C . PHE A 1 184 ? 7.885 -4.954 -1.452 1.00 94.75 184 PHE A C 1
ATOM 1511 O O . PHE A 1 184 ? 7.290 -4.700 -0.403 1.00 94.75 184 PHE A O 1
ATOM 1518 N N . ARG A 1 185 ? 8.220 -6.206 -1.799 1.00 94.19 185 ARG A N 1
ATOM 1519 C CA . ARG A 1 185 ? 7.860 -7.386 -0.993 1.00 94.19 185 ARG A CA 1
ATOM 1520 C C . ARG A 1 185 ? 8.399 -7.276 0.432 1.00 94.19 185 ARG A C 1
ATOM 1522 O O . ARG A 1 185 ? 7.653 -7.489 1.383 1.00 94.19 185 ARG A O 1
ATOM 1529 N N . ALA A 1 186 ? 9.664 -6.881 0.586 1.00 93.12 186 ALA A N 1
ATOM 1530 C CA . ALA A 1 186 ? 10.284 -6.684 1.893 1.00 93.12 186 ALA A CA 1
ATOM 1531 C C . ALA A 1 186 ? 9.547 -5.612 2.711 1.00 93.12 186 ALA A C 1
ATOM 1533 O O . ALA A 1 186 ? 9.247 -5.826 3.885 1.00 93.12 186 ALA A O 1
ATOM 1534 N N . THR A 1 187 ? 9.185 -4.491 2.082 1.00 92.31 187 THR A N 1
ATOM 1535 C CA . THR A 1 187 ? 8.439 -3.405 2.735 1.00 92.31 187 THR A CA 1
ATOM 1536 C C . THR A 1 187 ? 7.069 -3.882 3.216 1.00 92.31 187 THR A C 1
ATOM 1538 O O . THR A 1 187 ? 6.719 -3.666 4.377 1.00 92.31 187 THR A O 1
ATOM 1541 N N . VAL A 1 188 ? 6.315 -4.583 2.364 1.00 91.69 188 VAL A N 1
ATOM 1542 C CA . VAL A 1 188 ? 5.005 -5.150 2.721 1.00 91.69 188 VAL A CA 1
ATOM 1543 C C . VAL A 1 188 ? 5.134 -6.127 3.890 1.00 91.69 188 VAL A C 1
ATOM 1545 O O . VAL A 1 188 ? 4.397 -6.004 4.869 1.00 91.69 188 VAL A O 1
ATOM 1548 N N . ILE A 1 189 ? 6.096 -7.054 3.836 1.00 91.12 189 ILE A N 1
ATOM 1549 C CA . ILE A 1 189 ? 6.334 -8.028 4.912 1.00 91.12 189 ILE A CA 1
ATOM 1550 C C . ILE A 1 189 ? 6.649 -7.314 6.229 1.00 91.12 189 ILE A C 1
ATOM 1552 O O . ILE A 1 189 ? 6.080 -7.664 7.260 1.00 91.12 189 ILE A O 1
ATOM 1556 N N . LEU A 1 190 ? 7.505 -6.287 6.214 1.00 89.75 190 LEU A N 1
ATOM 1557 C CA . LEU A 1 190 ? 7.843 -5.521 7.417 1.00 89.75 190 LEU A CA 1
ATOM 1558 C C . LEU A 1 190 ? 6.628 -4.801 8.010 1.00 89.75 190 LEU A C 1
ATOM 1560 O O . LEU A 1 190 ? 6.461 -4.795 9.233 1.00 89.75 190 LEU A O 1
ATOM 1564 N N . VAL A 1 191 ? 5.773 -4.215 7.166 1.00 88.19 191 VAL A N 1
ATOM 1565 C CA . VAL A 1 191 ? 4.523 -3.578 7.607 1.00 88.19 191 VAL A CA 1
ATOM 1566 C C . VAL A 1 191 ? 3.609 -4.611 8.266 1.00 88.19 191 VAL A C 1
ATOM 1568 O O . VAL A 1 191 ? 3.172 -4.402 9.398 1.00 88.19 191 VAL A O 1
ATOM 1571 N N . LEU A 1 192 ? 3.384 -5.755 7.617 1.00 88.19 192 LEU A N 1
ATOM 1572 C CA . LEU A 1 192 ? 2.532 -6.819 8.152 1.00 88.19 192 LEU A CA 1
ATOM 1573 C C . LEU A 1 192 ? 3.090 -7.407 9.455 1.00 88.19 192 LEU A C 1
ATOM 1575 O O . LEU A 1 192 ? 2.349 -7.557 10.426 1.00 88.19 192 LEU A O 1
ATOM 1579 N N . LEU A 1 193 ? 4.396 -7.682 9.519 1.00 90.12 193 LEU A N 1
ATOM 1580 C CA . LEU A 1 193 ? 5.057 -8.234 10.705 1.00 90.12 193 LEU A CA 1
ATOM 1581 C C . LEU A 1 193 ? 4.954 -7.279 11.898 1.00 90.12 193 LEU A C 1
ATOM 1583 O O . LEU A 1 193 ? 4.710 -7.703 13.030 1.00 90.12 193 LEU A O 1
ATOM 1587 N N . LYS A 1 194 ? 5.128 -5.977 11.655 1.00 87.25 194 LYS A N 1
ATOM 1588 C CA . LYS A 1 194 ? 5.030 -4.950 12.693 1.00 87.25 194 LYS A CA 1
ATOM 1589 C C . LYS A 1 194 ? 3.629 -4.888 13.293 1.00 87.25 194 LYS A C 1
ATOM 1591 O O . LYS A 1 194 ? 3.495 -4.846 14.517 1.00 87.25 194 LYS A O 1
ATOM 1596 N N . GLU A 1 195 ? 2.607 -4.912 12.448 1.00 85.69 195 GLU A N 1
ATOM 1597 C CA . GLU A 1 195 ? 1.212 -4.865 12.887 1.00 85.69 195 GLU A CA 1
ATOM 1598 C C . GLU A 1 195 ? 0.793 -6.173 13.564 1.00 85.69 195 GLU A C 1
ATOM 1600 O O . GLU A 1 195 ? 0.165 -6.150 14.625 1.00 85.69 195 GLU A O 1
ATOM 1605 N N . PHE A 1 196 ? 1.248 -7.315 13.044 1.00 87.94 196 PHE A N 1
ATOM 1606 C CA . PHE A 1 196 ? 1.063 -8.614 13.685 1.00 87.94 196 PHE A CA 1
ATOM 1607 C C . PHE A 1 196 ? 1.696 -8.654 15.082 1.00 87.94 196 PHE A C 1
ATOM 1609 O O . PHE A 1 196 ? 1.044 -9.055 16.048 1.00 87.94 196 PHE A O 1
ATOM 1616 N N . ARG A 1 197 ? 2.936 -8.168 15.231 1.00 89.62 197 ARG A N 1
ATOM 1617 C CA . ARG A 1 197 ? 3.622 -8.085 16.530 1.00 89.62 197 ARG A CA 1
ATOM 1618 C C . ARG A 1 197 ? 2.875 -7.175 17.506 1.00 89.62 197 ARG A C 1
ATOM 1620 O O . ARG A 1 197 ? 2.734 -7.526 18.679 1.00 89.62 197 ARG A O 1
ATOM 1627 N N . ALA A 1 198 ? 2.384 -6.027 17.038 1.00 85.19 198 ALA A N 1
ATOM 1628 C CA . ALA A 1 198 ? 1.608 -5.101 17.860 1.00 85.19 198 ALA A CA 1
ATOM 1629 C C . ALA A 1 198 ? 0.288 -5.729 18.335 1.00 85.19 198 ALA A C 1
ATOM 1631 O O . ALA A 1 198 ? -0.091 -5.596 19.501 1.00 85.19 198 ALA A O 1
ATOM 1632 N N . TRP A 1 199 ? -0.393 -6.453 17.450 1.00 84.94 199 TRP A N 1
ATOM 1633 C CA . TRP A 1 199 ? -1.611 -7.185 17.772 1.00 84.94 199 TRP A CA 1
ATOM 1634 C C . TRP A 1 199 ? -1.364 -8.338 18.757 1.00 84.94 199 TRP A C 1
ATOM 1636 O O . TRP A 1 199 ? -2.099 -8.478 19.739 1.00 84.94 199 TRP A O 1
ATOM 1646 N N . TRP A 1 200 ? -0.296 -9.117 18.558 1.00 89.00 200 TRP A N 1
ATOM 1647 C CA . TRP A 1 200 ? 0.071 -10.229 19.439 1.00 89.00 200 TRP A CA 1
ATOM 1648 C C . TRP A 1 200 ? 0.390 -9.756 20.863 1.00 89.00 200 TRP A C 1
ATOM 1650 O O . TRP A 1 200 ? -0.090 -10.335 21.840 1.00 89.00 200 TRP A O 1
ATOM 1660 N N . ALA A 1 201 ? 1.123 -8.646 20.992 1.00 88.44 201 ALA A N 1
ATOM 1661 C CA . ALA A 1 201 ? 1.448 -8.049 22.288 1.00 88.44 201 ALA A CA 1
ATOM 1662 C C . ALA A 1 201 ? 0.189 -7.655 23.087 1.00 88.44 201 ALA A C 1
ATOM 1664 O O . ALA A 1 201 ? 0.122 -7.901 24.294 1.00 88.44 201 ALA A O 1
ATOM 1665 N N . LYS A 1 202 ? -0.840 -7.113 22.417 1.00 85.81 202 LYS A N 1
ATOM 1666 C CA . LYS A 1 202 ? -2.125 -6.770 23.056 1.00 85.81 202 LYS A CA 1
ATOM 1667 C C . LYS A 1 202 ? -2.851 -8.008 23.594 1.00 85.81 202 LYS A C 1
ATOM 1669 O O . LYS A 1 202 ? -3.401 -7.962 24.694 1.00 85.81 202 LYS A O 1
ATOM 1674 N N . ARG A 1 203 ? -2.828 -9.130 22.861 1.00 85.06 203 ARG A N 1
ATOM 1675 C CA . ARG A 1 203 ? -3.433 -10.395 23.320 1.00 85.06 203 ARG A CA 1
ATOM 1676 C C . ARG A 1 203 ? -2.732 -10.965 24.553 1.00 85.06 203 ARG A C 1
ATOM 1678 O O . ARG A 1 203 ? -3.414 -11.393 25.482 1.00 85.06 203 ARG A O 1
ATOM 1685 N N . GLY A 1 204 ? -1.399 -10.916 24.593 1.00 88.62 204 GLY A N 1
ATOM 1686 C CA . GLY A 1 204 ? -0.628 -11.357 25.760 1.00 88.62 204 GLY A CA 1
ATOM 1687 C C . GLY A 1 204 ? -0.992 -10.582 27.032 1.00 88.62 204 GLY A C 1
ATOM 1688 O O . GLY A 1 204 ? -1.225 -11.179 28.081 1.00 88.62 204 GLY A O 1
ATOM 1689 N N . GLN A 1 205 ? -1.139 -9.257 26.930 1.00 88.75 205 GLN A N 1
ATOM 1690 C CA . GLN A 1 205 ? -1.548 -8.413 28.060 1.00 88.75 205 GLN A CA 1
ATOM 1691 C C . GLN A 1 205 ? -2.975 -8.715 28.535 1.00 88.75 205 GLN A C 1
ATOM 1693 O O . GLN A 1 205 ? -3.208 -8.820 29.739 1.00 88.75 205 GLN A O 1
ATOM 1698 N N . ALA A 1 206 ? -3.920 -8.913 27.612 1.00 86.19 206 ALA A N 1
ATOM 1699 C CA . ALA A 1 206 ? -5.295 -9.271 27.960 1.00 86.19 206 ALA A CA 1
ATOM 1700 C C . ALA A 1 206 ? -5.371 -10.613 28.715 1.00 86.19 206 ALA A C 1
ATOM 1702 O O . ALA A 1 206 ? -6.091 -10.725 29.711 1.00 86.19 206 ALA A O 1
ATOM 1703 N N . ALA A 1 207 ? -4.579 -11.608 28.297 1.00 87.88 207 ALA A N 1
ATOM 1704 C CA . ALA A 1 207 ? -4.494 -12.900 28.977 1.00 87.88 207 ALA A CA 1
ATOM 1705 C C . ALA A 1 207 ? -3.913 -12.777 30.400 1.00 87.88 207 ALA A C 1
ATOM 1707 O O . ALA A 1 207 ? -4.432 -13.395 31.333 1.00 87.88 207 ALA A O 1
ATOM 1708 N N . LEU A 1 208 ? -2.888 -11.936 30.591 1.00 88.81 208 LEU A N 1
ATOM 1709 C CA . LEU A 1 208 ? -2.293 -11.664 31.907 1.00 88.81 208 LEU A CA 1
ATOM 1710 C C . LEU A 1 208 ? -3.250 -10.926 32.855 1.00 88.81 208 LEU A C 1
ATOM 1712 O O . LEU A 1 208 ? -3.305 -11.235 34.045 1.00 88.81 208 LEU A O 1
ATOM 1716 N N . ILE A 1 209 ? -4.036 -9.973 32.350 1.00 88.62 209 ILE A N 1
ATOM 1717 C CA . ILE A 1 209 ? -5.052 -9.280 33.158 1.00 88.62 209 ILE A CA 1
ATOM 1718 C C . ILE A 1 209 ? -6.141 -10.269 33.597 1.00 88.62 209 ILE A C 1
ATOM 1720 O O . ILE A 1 209 ? -6.534 -10.271 34.765 1.00 88.62 209 ILE A O 1
ATOM 1724 N N . HIS A 1 210 ? -6.588 -11.152 32.696 1.00 88.38 210 HIS A N 1
ATOM 1725 C CA . HIS A 1 210 ? -7.592 -12.166 33.024 1.00 88.38 210 HIS A CA 1
ATOM 1726 C C . HIS A 1 210 ? -7.083 -13.176 34.070 1.00 88.38 210 HIS A C 1
ATOM 1728 O O . HIS A 1 210 ? -7.821 -13.525 34.994 1.00 88.38 210 HIS A O 1
ATOM 1734 N N . SER A 1 211 ? -5.817 -13.605 33.987 1.00 88.19 211 SER A N 1
ATOM 1735 C CA . SER A 1 211 ? -5.225 -14.524 34.969 1.00 88.19 211 SER A CA 1
ATOM 1736 C C . SER A 1 211 ? -4.986 -13.868 36.334 1.00 88.19 211 SER A C 1
ATOM 1738 O O . SER A 1 211 ? -5.234 -14.506 37.359 1.00 88.19 211 SER A O 1
ATOM 1740 N N . ARG A 1 212 ? -4.594 -12.585 36.373 1.00 88.62 212 ARG A N 1
ATOM 1741 C CA . ARG A 1 212 ? -4.482 -11.811 37.621 1.00 88.62 212 ARG A CA 1
ATOM 1742 C C . ARG A 1 212 ? -5.831 -11.693 38.332 1.00 88.62 212 ARG A C 1
ATOM 1744 O O . ARG A 1 212 ? -5.897 -11.938 39.531 1.00 88.62 212 ARG A O 1
ATOM 1751 N N . ASN A 1 213 ? -6.903 -11.393 37.596 1.00 86.50 213 ASN A N 1
ATOM 1752 C CA . ASN A 1 213 ? -8.242 -11.245 38.177 1.00 86.50 213 ASN A CA 1
ATOM 1753 C C . ASN A 1 213 ? -8.792 -12.576 38.732 1.00 86.50 213 ASN A C 1
ATOM 1755 O O . ASN A 1 213 ? -9.459 -12.586 39.763 1.00 86.50 213 ASN A O 1
ATOM 1759 N N . ARG A 1 214 ? -8.452 -13.717 38.108 1.00 81.25 214 ARG A N 1
ATOM 1760 C CA . ARG A 1 214 ? -8.819 -15.058 38.610 1.00 81.25 214 ARG A CA 1
ATOM 1761 C C . ARG A 1 214 ? -8.079 -15.488 39.878 1.00 81.25 214 ARG A C 1
ATOM 1763 O O . ARG A 1 214 ? -8.565 -16.384 40.556 1.00 81.25 214 ARG A O 1
ATOM 1770 N N . ARG A 1 215 ? -6.931 -14.886 40.210 1.00 73.81 215 ARG A N 1
ATOM 1771 C CA . ARG A 1 215 ? -6.184 -15.181 41.450 1.00 73.81 215 ARG A CA 1
ATOM 1772 C C . ARG A 1 215 ? -6.578 -14.286 42.630 1.00 73.81 215 ARG A C 1
ATOM 1774 O O . ARG A 1 215 ? -6.070 -14.485 43.725 1.00 73.81 215 ARG A O 1
ATOM 1781 N N . SER A 1 216 ? -7.488 -13.328 42.433 1.00 63.53 216 SER A N 1
ATOM 1782 C CA . SER A 1 216 ? -8.012 -12.458 43.495 1.00 63.53 216 SER A CA 1
ATOM 1783 C C . SER A 1 216 ? -9.449 -12.739 43.998 1.00 63.53 216 SER A C 1
ATOM 1785 O O . SER A 1 216 ? -10.049 -11.815 44.549 1.00 63.53 216 SER A O 1
ATOM 1787 N N . PRO A 1 217 ? -10.049 -13.945 43.896 1.00 61.34 217 PRO A N 1
ATOM 1788 C CA . PRO A 1 217 ? -11.237 -14.264 44.674 1.00 61.34 217 PRO A CA 1
ATOM 1789 C C . PRO A 1 217 ? -10.789 -14.806 46.039 1.00 61.34 217 PRO A C 1
ATOM 1791 O O . PRO A 1 217 ? -10.302 -15.928 46.097 1.00 61.34 217 PRO A O 1
ATOM 1794 N N . SER A 1 218 ? -10.906 -14.013 47.116 1.00 58.78 218 SER A N 1
ATOM 1795 C CA . SER A 1 218 ? -11.189 -14.486 48.503 1.00 58.78 218 SER A CA 1
ATOM 1796 C C . SER A 1 218 ? -10.569 -13.708 49.680 1.00 58.78 218 SER A C 1
ATOM 1798 O O . SER A 1 218 ? -10.591 -14.228 50.787 1.00 58.78 218 SER A O 1
ATOM 1800 N N . SER A 1 219 ? -10.110 -12.455 49.557 1.00 57.84 219 SER A N 1
ATOM 1801 C CA . SER 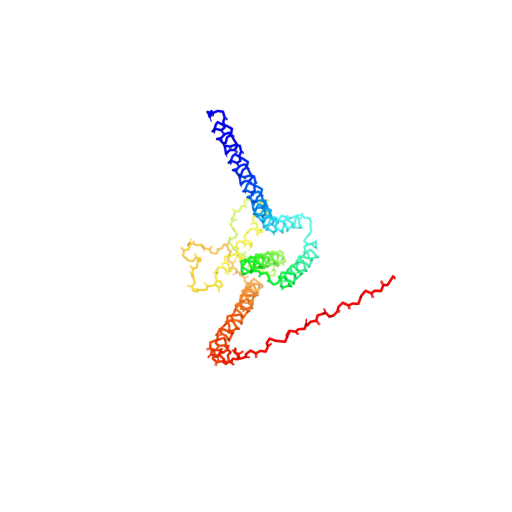A 1 219 ? -9.742 -11.686 50.776 1.00 57.84 219 SER A CA 1
ATOM 1802 C C . SER A 1 219 ? -10.653 -10.509 51.122 1.00 57.84 219 SER A C 1
ATOM 1804 O O . SER A 1 219 ? -10.376 -9.787 52.071 1.00 57.84 219 SER A O 1
ATOM 1806 N N . ARG A 1 220 ? -11.762 -10.301 50.398 1.00 56.31 220 ARG A N 1
ATOM 1807 C CA . ARG A 1 220 ? -12.648 -9.142 50.623 1.00 56.31 220 ARG A CA 1
ATOM 1808 C C . ARG A 1 220 ? -14.078 -9.509 51.028 1.00 56.31 220 ARG A C 1
ATOM 1810 O O . ARG A 1 220 ? -15.011 -8.778 50.711 1.00 56.31 220 ARG A O 1
ATOM 1817 N N . HIS A 1 221 ? -14.244 -10.636 51.727 1.00 55.22 221 HIS A N 1
ATOM 1818 C CA . HIS A 1 221 ? -15.522 -11.020 52.340 1.00 55.22 221 HIS A CA 1
ATOM 1819 C C . HIS A 1 221 ? -15.435 -11.377 53.834 1.00 55.22 221 HIS A C 1
ATOM 1821 O O . HIS A 1 221 ? -16.277 -12.095 54.352 1.00 55.22 221 HIS A O 1
ATOM 1827 N N . HIS A 1 222 ? -14.469 -10.802 54.548 1.00 55.47 222 HIS A N 1
ATOM 1828 C CA . HIS A 1 222 ? -14.529 -10.647 55.999 1.00 55.47 222 HIS A CA 1
ATOM 1829 C C . HIS A 1 222 ? -14.048 -9.237 56.313 1.00 55.47 222 HIS A C 1
ATOM 1831 O O . HIS A 1 222 ? -12.865 -8.981 56.197 1.00 55.47 222 HIS A O 1
ATOM 1837 N N . ASP A 1 223 ? -14.992 -8.315 56.513 1.00 57.62 223 ASP A N 1
ATOM 1838 C CA . ASP A 1 223 ? -14.889 -7.117 57.368 1.00 57.62 223 ASP A CA 1
ATOM 1839 C C . ASP A 1 223 ? -16.188 -6.309 57.228 1.00 57.62 223 ASP A C 1
ATOM 1841 O O . ASP A 1 223 ? -16.228 -5.128 56.893 1.00 57.62 223 ASP A O 1
ATOM 1845 N N . HIS A 1 224 ? -17.305 -6.997 57.469 1.00 51.78 224 HIS A N 1
ATOM 1846 C CA . HIS A 1 224 ? -18.585 -6.367 57.771 1.00 51.78 224 HIS A CA 1
ATOM 1847 C C . HIS A 1 224 ? -18.838 -6.468 59.284 1.00 51.78 224 HIS A C 1
ATOM 1849 O O . HIS A 1 224 ? -19.926 -6.824 59.717 1.00 51.78 224 HIS A O 1
ATOM 1855 N N . PHE A 1 225 ? -17.829 -6.154 60.104 1.00 57.47 225 PHE A N 1
ATOM 1856 C CA . PHE A 1 225 ? -18.048 -5.837 61.515 1.00 57.47 225 PHE A CA 1
ATOM 1857 C C . PHE A 1 225 ? -18.041 -4.322 61.691 1.00 57.47 225 PHE A C 1
ATOM 1859 O O . PHE A 1 225 ? -17.125 -3.608 61.291 1.00 57.47 225 PHE A O 1
ATOM 1866 N N . GLY A 1 226 ? -19.181 -3.832 62.170 1.00 58.66 226 GLY A N 1
ATOM 1867 C CA . GLY A 1 226 ? -19.598 -2.452 62.043 1.00 58.66 226 GLY A CA 1
ATOM 1868 C C . GLY A 1 226 ? -18.775 -1.460 62.850 1.00 58.66 226 GLY A C 1
ATOM 1869 O O . GLY A 1 226 ? -18.499 -1.653 64.027 1.00 58.66 226 GLY A O 1
ATOM 1870 N N . VAL A 1 227 ? -18.539 -0.299 62.245 1.00 57.94 227 VAL A N 1
ATOM 1871 C CA . VAL A 1 227 ? -18.284 0.935 62.987 1.00 57.94 227 VAL A CA 1
ATOM 1872 C C . VAL A 1 227 ? -19.173 2.026 62.396 1.00 57.94 227 VAL A C 1
ATOM 1874 O O . VAL A 1 227 ? -18.768 2.837 61.565 1.00 57.94 227 VAL A O 1
ATOM 1877 N N . ARG A 1 228 ? -20.438 2.052 62.837 1.00 54.09 228 ARG A N 1
ATOM 1878 C CA . ARG A 1 228 ? -21.320 3.218 62.684 1.00 54.09 228 ARG A CA 1
ATOM 1879 C C . ARG A 1 228 ? -20.773 4.356 63.556 1.00 54.09 228 ARG A C 1
ATOM 1881 O O . ARG A 1 228 ? -21.256 4.577 64.665 1.00 54.09 228 ARG A O 1
ATOM 1888 N N . ARG A 1 229 ? -19.787 5.120 63.076 1.00 55.22 229 ARG A N 1
ATOM 1889 C CA . ARG A 1 229 ? -19.436 6.405 63.707 1.00 55.22 229 ARG A CA 1
ATOM 1890 C C . ARG A 1 229 ? -20.447 7.473 63.301 1.00 55.22 229 ARG A C 1
ATOM 1892 O O . ARG A 1 229 ? -20.321 8.177 62.306 1.00 55.22 229 ARG A O 1
ATOM 1899 N N . ARG A 1 230 ? -21.469 7.561 64.146 1.00 54.78 230 ARG A N 1
ATOM 1900 C CA . ARG A 1 230 ? -22.488 8.604 64.248 1.00 54.78 230 ARG A CA 1
ATOM 1901 C C . ARG A 1 230 ? -21.807 9.951 64.559 1.00 54.78 230 ARG A C 1
ATOM 1903 O O . ARG A 1 230 ? -21.667 10.315 65.722 1.00 54.78 230 ARG A O 1
ATOM 1910 N N . ARG A 1 231 ? -21.357 10.703 63.547 1.00 57.78 231 ARG A N 1
ATOM 1911 C CA . ARG A 1 231 ? -20.943 12.106 63.742 1.00 57.78 231 ARG A CA 1
ATOM 1912 C C . ARG A 1 231 ? -22.193 12.983 63.830 1.00 57.78 231 ARG A C 1
ATOM 1914 O O . ARG A 1 231 ? -22.758 13.383 62.817 1.00 57.78 231 ARG A O 1
ATOM 1921 N N . ARG A 1 232 ? -22.627 13.250 65.066 1.00 54.75 232 ARG A N 1
ATOM 1922 C CA . ARG A 1 232 ? -23.552 14.341 65.395 1.00 54.75 232 ARG A CA 1
ATOM 1923 C C . ARG A 1 232 ? -22.883 15.658 64.981 1.00 54.75 232 ARG A C 1
ATOM 1925 O O . ARG A 1 232 ? -21.848 16.009 65.540 1.00 54.75 232 ARG A O 1
ATOM 1932 N N . ARG A 1 233 ? -23.443 16.365 63.996 1.00 60.44 233 ARG A N 1
ATOM 1933 C CA . ARG A 1 233 ? -23.176 17.796 63.804 1.00 60.44 233 ARG A CA 1
ATOM 1934 C C . ARG A 1 233 ? -23.960 18.533 64.884 1.00 60.44 233 ARG A C 1
ATOM 1936 O O . ARG A 1 233 ? -25.182 18.590 64.814 1.00 60.44 233 ARG A O 1
ATOM 1943 N N . PHE A 1 234 ? -23.251 19.023 65.894 1.00 59.16 234 PHE A N 1
ATOM 1944 C CA . PHE A 1 234 ? -23.759 20.084 66.750 1.00 59.16 234 PHE A CA 1
ATOM 1945 C C . PHE A 1 234 ? -23.860 21.359 65.914 1.00 59.16 234 PHE A C 1
ATOM 1947 O O . PHE A 1 234 ? -22.931 21.699 65.180 1.00 59.16 234 PHE A O 1
ATOM 1954 N N . GLY A 1 235 ? -25.024 21.998 65.987 1.00 60.38 235 GLY A N 1
ATOM 1955 C CA . GLY A 1 235 ? -25.252 23.312 65.417 1.00 60.38 235 GLY A CA 1
ATOM 1956 C C . GLY A 1 235 ? -24.457 24.366 66.174 1.00 60.38 235 GLY A C 1
ATOM 1957 O O . GLY A 1 235 ? -24.334 24.304 67.395 1.00 60.38 235 GLY A O 1
ATOM 1958 N N . PHE A 1 236 ? -23.950 25.337 65.428 1.00 58.38 236 PHE A N 1
ATOM 1959 C CA . PHE A 1 236 ? -23.625 26.650 65.952 1.00 58.38 236 PHE A CA 1
ATOM 1960 C C . PHE A 1 236 ? -24.466 27.645 65.157 1.00 58.38 236 PHE A C 1
ATOM 1962 O O . PHE A 1 236 ? -24.234 27.864 63.971 1.00 58.38 236 PHE A O 1
ATOM 1969 N N . MET A 1 237 ? -25.506 28.151 65.816 1.00 55.81 237 MET A N 1
ATOM 1970 C CA . MET A 1 237 ? -26.110 29.439 65.500 1.00 55.81 237 MET A CA 1
ATOM 1971 C C . MET A 1 237 ? -25.124 30.510 65.967 1.00 55.81 237 MET A C 1
ATOM 1973 O O . MET A 1 237 ? -24.675 30.467 67.113 1.00 55.81 237 MET A O 1
ATOM 1977 N N . SER A 1 238 ? -24.811 31.463 65.100 1.00 59.75 238 SER A N 1
ATOM 1978 C CA . SER A 1 238 ? -24.320 32.775 65.507 1.00 59.75 238 SER A CA 1
ATOM 1979 C C . SER A 1 238 ? -25.259 33.830 64.937 1.00 59.75 238 SER A C 1
ATOM 1981 O O . SER A 1 238 ? -25.754 33.677 63.820 1.00 59.75 238 SER A O 1
ATOM 1983 N N . ILE A 1 239 ? -25.509 34.802 65.806 1.00 64.44 239 ILE A N 1
ATOM 1984 C CA . ILE A 1 239 ? -26.468 35.910 65.794 1.00 64.44 239 ILE A CA 1
ATOM 1985 C C . ILE A 1 239 ? -26.323 36.802 64.561 1.00 64.44 239 ILE A C 1
ATOM 1987 O O . ILE A 1 239 ? -25.165 37.017 64.139 1.00 64.44 239 ILE A O 1
#

Sequence (239 aa):
MIKKRFTTIIKGVAKWGSWFAVGIFKGVVKWGSWFGRGVFYIFFVVWVMLFPLAFLQLTMSRHWAWGLPLTVVFVFGVYFGIRELRRRQVETQQGIQAIAIILLLTICVFSFLSFVLYRFGYAHYEGFRTQALNENWSITFNFVGFYTWQLFDVIPALRVNEALGWNSPLLKSGFGSGVLALGFRATVILVLLKEFRAWWAKRGQAALIHSRNRRSPSSRHHDHFGVRRRRRRFGFMSI

Radius of gyration: 31.55 Å; chains: 1; bounding box: 87×56×96 Å